Protein AF-A0A1G8WHC3-F1 (afdb_monomer_lite)

Secondary structure (DSSP, 8-state):
--------PPPPPP---------------PPPPP-------PPPPPPPP-------EESSEEEEEEEETTEEEEEEE-SEEE-TTPPTTSTT-EE-BSEEEEETTT-PBPS---BEE---EE-SS--TTPEEEETTEEE---EEEEEE-TTSSEEEEEES-SEETTEE--SEEEEETTT--B-SS------TT--SSPPPP--------PPPP-PPPP-----

Structure (mmCIF, N/CA/C/O backbone):
data_AF-A0A1G8WHC3-F1
#
_entry.id   AF-A0A1G8WHC3-F1
#
loop_
_atom_site.group_PDB
_atom_site.id
_atom_site.type_symbol
_atom_site.label_atom_id
_atom_site.label_alt_id
_atom_site.label_comp_id
_atom_site.label_asym_id
_atom_site.label_entity_id
_atom_site.label_seq_id
_atom_site.pdbx_PDB_ins_code
_atom_site.Cartn_x
_atom_site.Cartn_y
_atom_site.Cartn_z
_atom_site.occupancy
_atom_site.B_iso_or_equiv
_atom_site.auth_seq_id
_atom_site.auth_comp_id
_atom_site.auth_asym_id
_atom_site.auth_atom_id
_atom_site.pdbx_PDB_model_num
ATOM 1 N N . MET A 1 1 ? -6.501 64.236 135.666 1.00 37.53 1 MET A N 1
ATOM 2 C CA . MET A 1 1 ? -7.331 63.029 135.441 1.00 37.53 1 MET A CA 1
ATOM 3 C C . MET A 1 1 ? -8.247 63.357 134.268 1.00 37.53 1 MET A C 1
ATOM 5 O O . MET A 1 1 ? -8.956 64.334 134.392 1.00 37.53 1 MET A O 1
ATOM 9 N N . GLY A 1 2 ? -8.254 62.747 133.088 1.00 37.06 2 GLY A N 1
ATOM 10 C CA . GLY A 1 2 ? -7.542 61.630 132.481 1.00 37.06 2 GLY A CA 1
ATOM 11 C C . GLY A 1 2 ? -7.746 61.718 130.953 1.00 37.06 2 GLY A C 1
ATOM 12 O O . GLY A 1 2 ? -8.695 62.337 130.485 1.00 37.06 2 GLY A O 1
ATOM 13 N N . GLN A 1 3 ? -6.773 61.158 130.238 1.00 39.94 3 GLN A N 1
ATOM 14 C CA . GLN A 1 3 ? -6.620 60.896 128.797 1.00 39.94 3 GLN A CA 1
ATOM 15 C C . GLN A 1 3 ? -7.877 60.898 127.898 1.00 39.94 3 GLN A C 1
ATOM 17 O O . GLN A 1 3 ? -8.846 60.214 128.204 1.00 39.94 3 GLN A O 1
ATOM 22 N N . ALA A 1 4 ? -7.774 61.512 126.710 1.00 39.00 4 ALA A N 1
ATOM 23 C CA . ALA A 1 4 ? -7.659 60.785 125.431 1.00 39.00 4 ALA A CA 1
ATOM 24 C C . ALA A 1 4 ? -7.583 61.764 124.238 1.00 39.00 4 ALA A C 1
ATOM 26 O O . ALA A 1 4 ? -8.424 62.642 124.063 1.00 39.00 4 ALA A O 1
ATOM 27 N N . HIS A 1 5 ? -6.545 61.597 123.417 1.00 44.50 5 HIS A N 1
ATOM 28 C CA . HIS A 1 5 ? -6.314 62.302 122.156 1.00 44.50 5 HIS A CA 1
ATOM 29 C C . HIS A 1 5 ? -7.086 61.648 121.000 1.00 44.50 5 HIS A C 1
ATOM 31 O O . HIS A 1 5 ? -7.207 60.432 120.991 1.00 44.50 5 HIS A O 1
ATOM 37 N N . ILE A 1 6 ? -7.470 62.435 119.986 1.00 44.47 6 ILE A N 1
ATOM 38 C CA . ILE A 1 6 ? -7.210 62.201 118.546 1.00 44.47 6 ILE A CA 1
ATOM 39 C C . ILE A 1 6 ? -7.489 63.526 117.806 1.00 44.47 6 ILE A C 1
ATOM 41 O O . ILE A 1 6 ? -8.503 64.182 118.023 1.00 44.47 6 ILE A O 1
ATOM 45 N N . ARG A 1 7 ? -6.527 63.959 116.980 1.00 48.16 7 ARG A N 1
ATOM 46 C CA . ARG A 1 7 ? -6.509 65.235 116.239 1.00 48.16 7 ARG A CA 1
ATOM 47 C C . ARG A 1 7 ? -7.187 65.091 114.873 1.00 48.16 7 ARG A C 1
ATOM 49 O O . ARG A 1 7 ? -6.939 64.096 114.199 1.00 48.16 7 ARG A O 1
ATOM 56 N N . HIS A 1 8 ? -7.913 66.114 114.414 1.00 42.88 8 HIS A N 1
ATOM 57 C CA . HIS A 1 8 ? -8.273 66.323 113.002 1.00 42.88 8 HIS A CA 1
ATOM 58 C C . HIS A 1 8 ? -7.914 67.755 112.570 1.00 42.88 8 HIS A C 1
ATOM 60 O O . HIS A 1 8 ? -8.143 68.711 113.309 1.00 42.88 8 HIS A O 1
ATOM 66 N N . GLY A 1 9 ? -7.254 67.858 111.412 1.00 36.00 9 GLY A N 1
ATOM 67 C CA . GLY A 1 9 ? -6.564 69.046 110.904 1.00 36.00 9 GLY A CA 1
ATOM 68 C C . GLY A 1 9 ? -7.451 70.046 110.157 1.00 36.00 9 GLY A C 1
ATOM 69 O O . GLY A 1 9 ? -8.523 69.715 109.656 1.00 36.00 9 GLY A O 1
ATOM 70 N N . HIS A 1 10 ? -6.958 71.286 110.117 1.00 40.47 10 HIS A N 1
ATOM 71 C CA . HIS A 1 10 ? -7.635 72.494 109.654 1.00 40.47 10 HIS A CA 1
ATOM 72 C C . HIS A 1 10 ? -7.635 72.680 108.128 1.00 40.47 10 HIS A C 1
ATOM 74 O O . HIS A 1 10 ? -6.737 72.240 107.415 1.00 40.47 10 HIS A O 1
ATOM 80 N N . ARG A 1 11 ? -8.692 73.364 107.678 1.00 43.09 11 ARG A N 1
ATOM 81 C CA . ARG A 1 11 ? -9.152 73.571 106.300 1.00 43.09 11 ARG A CA 1
ATOM 82 C C . ARG A 1 11 ? -8.303 74.575 105.510 1.00 43.09 11 ARG A C 1
ATOM 84 O O . ARG A 1 11 ? -7.828 75.563 106.061 1.00 43.09 11 ARG A O 1
ATOM 91 N N . ALA A 1 12 ? -8.181 74.302 104.210 1.00 38.28 12 ALA A N 1
ATOM 92 C CA . ALA A 1 12 ? -7.380 75.024 103.227 1.00 38.28 12 ALA A CA 1
ATOM 93 C C . ALA A 1 12 ? -8.144 76.142 102.489 1.00 38.28 12 ALA A C 1
ATOM 95 O O . ALA A 1 12 ? -9.371 76.135 102.395 1.00 38.28 12 ALA A O 1
ATOM 96 N N . VAL A 1 13 ? -7.343 77.079 101.974 1.00 39.19 13 VAL A N 1
ATOM 97 C CA . VAL A 1 13 ? -7.664 78.337 101.283 1.00 39.19 13 VAL A CA 1
ATOM 98 C C . VAL A 1 13 ? -7.574 78.164 99.746 1.00 39.19 13 VAL A C 1
ATOM 100 O O . VAL A 1 13 ? -7.094 77.157 99.240 1.00 39.19 13 VAL A O 1
ATOM 103 N N . VAL A 1 14 ? -8.104 79.168 99.047 1.00 42.62 14 VAL A N 1
ATOM 104 C CA . VAL A 1 14 ? -8.635 79.320 97.677 1.00 42.62 14 VAL A CA 1
ATOM 105 C C . VAL A 1 14 ? -7.622 79.421 96.494 1.00 42.62 14 VAL A C 1
ATOM 107 O O . VAL A 1 14 ? -6.552 79.998 96.644 1.00 42.62 14 VAL A O 1
ATOM 110 N N . SER A 1 15 ? -8.093 78.983 95.301 1.00 41.84 15 SER A N 1
ATOM 111 C CA . SER A 1 15 ? -7.780 79.357 93.884 1.00 41.84 15 SER A CA 1
ATOM 112 C C . SER A 1 15 ? -6.543 78.837 93.113 1.00 41.84 15 SER A C 1
ATOM 114 O O . SER A 1 15 ? -5.437 79.314 93.333 1.00 41.84 15 SER A O 1
ATOM 116 N N . THR A 1 16 ? -6.756 78.006 92.065 1.00 41.09 16 THR A N 1
ATOM 117 C CA . THR A 1 16 ? -6.536 78.264 90.597 1.00 41.09 16 THR A CA 1
ATOM 118 C C . THR A 1 16 ? -6.532 76.976 89.718 1.00 41.09 16 THR A C 1
ATOM 120 O O . THR A 1 16 ? -6.061 75.938 90.159 1.00 41.09 16 THR A O 1
ATOM 123 N N . LEU A 1 17 ? -6.985 77.120 88.450 1.00 40.53 17 LEU A N 1
ATOM 124 C CA . LEU A 1 17 ? -6.740 76.326 87.206 1.00 40.53 17 LEU A CA 1
ATOM 125 C C . LEU A 1 17 ? -7.351 74.903 86.975 1.00 40.53 17 LEU A C 1
ATOM 127 O O . LEU A 1 17 ? -7.220 74.029 87.820 1.00 40.53 17 LEU A O 1
ATOM 131 N N . VAL A 1 18 ? -7.916 74.667 85.762 1.00 40.44 18 VAL A N 1
ATOM 132 C CA . VAL A 1 18 ? -7.657 73.568 84.765 1.00 40.44 18 VAL A CA 1
ATOM 133 C C . VAL A 1 18 ? -8.847 73.302 83.782 1.00 40.44 18 VAL A C 1
ATOM 135 O O . VAL A 1 18 ? -10.015 73.334 84.147 1.00 40.44 18 VAL A O 1
ATOM 138 N N . VAL A 1 19 ? -8.450 73.052 82.522 1.00 41.34 19 VAL A N 1
ATOM 139 C CA . VAL A 1 19 ? -9.056 72.695 81.204 1.00 41.34 19 VAL A CA 1
ATOM 140 C C . VAL A 1 19 ? -10.088 71.536 81.139 1.00 41.34 19 VAL A C 1
ATOM 142 O O . VAL A 1 19 ? -9.906 70.554 81.847 1.00 41.34 19 VAL A O 1
ATOM 145 N N . ALA A 1 20 ? -11.045 71.563 80.176 1.00 37.44 20 ALA A N 1
ATOM 146 C CA . ALA A 1 20 ? -11.530 70.379 79.410 1.00 37.44 20 ALA A CA 1
ATOM 147 C C . ALA A 1 20 ? -12.375 70.719 78.142 1.00 37.44 20 ALA A C 1
ATOM 149 O O . ALA A 1 20 ? -13.028 71.753 78.071 1.00 37.44 20 ALA A O 1
ATOM 150 N N . LEU A 1 21 ? -12.326 69.807 77.158 1.00 39.56 21 LEU A N 1
ATOM 151 C CA . LEU A 1 21 ? -12.583 69.863 75.700 1.00 39.56 21 LEU A CA 1
ATOM 152 C C . LEU A 1 21 ? -13.937 69.215 75.284 1.00 39.56 21 LEU A C 1
ATOM 154 O O . LEU A 1 21 ? -14.321 68.234 75.916 1.00 39.56 21 LEU A O 1
ATOM 158 N N . ALA A 1 22 ? -14.608 69.643 74.189 1.00 44.59 22 ALA A N 1
ATOM 159 C CA . ALA A 1 22 ? -15.736 68.887 73.586 1.00 44.59 22 ALA A CA 1
ATOM 160 C C . ALA A 1 22 ? -15.913 69.006 72.037 1.00 44.59 22 ALA A C 1
ATOM 162 O O . ALA A 1 22 ? -16.308 70.045 71.520 1.00 44.59 22 ALA A O 1
ATOM 163 N N . VAL A 1 23 ? -15.593 67.890 71.353 1.00 42.25 23 VAL A N 1
ATOM 164 C CA . VAL A 1 23 ? -16.231 67.127 70.233 1.00 42.25 23 VAL A CA 1
ATOM 165 C C . VAL A 1 23 ? -16.865 67.827 69.000 1.00 42.25 23 VAL A C 1
ATOM 167 O O . VAL A 1 23 ? -17.913 68.455 69.093 1.00 42.25 23 VAL A O 1
ATOM 170 N N . LEU A 1 24 ? -16.315 67.538 67.802 1.00 44.69 24 LEU A N 1
ATOM 171 C CA . LEU A 1 24 ? -16.911 67.745 66.463 1.00 44.69 24 LEU A CA 1
ATOM 172 C C . LEU A 1 24 ? -17.284 66.389 65.818 1.00 44.69 24 LEU A C 1
ATOM 174 O O . LEU A 1 24 ? -16.463 65.476 65.770 1.00 44.69 24 LEU A O 1
ATOM 178 N N . VAL A 1 25 ? -18.520 66.272 65.319 1.00 49.69 25 VAL A N 1
ATOM 179 C CA . VAL A 1 25 ? -19.113 65.083 64.671 1.00 49.69 25 VAL A CA 1
ATOM 180 C C . VAL A 1 25 ? -18.758 65.047 63.177 1.00 49.69 25 VAL A C 1
ATOM 182 O O . VAL A 1 25 ? -19.035 66.002 62.458 1.00 49.69 25 VAL A O 1
ATOM 185 N N . GLY A 1 26 ? -18.171 63.943 62.701 1.00 43.47 26 GLY A N 1
ATOM 186 C CA . GLY A 1 26 ? -17.891 63.693 61.282 1.00 43.47 26 GLY A CA 1
ATOM 187 C C . GLY A 1 26 ? -18.999 62.877 60.604 1.00 43.47 26 GLY A C 1
ATOM 188 O O . GLY A 1 26 ? -19.304 61.769 61.036 1.00 43.47 26 GLY A O 1
ATOM 189 N N . LEU A 1 27 ? -19.584 63.413 59.529 1.00 49.47 27 LEU A N 1
ATOM 190 C CA . LEU A 1 27 ? -20.489 62.702 58.619 1.00 49.47 27 LEU A CA 1
ATOM 191 C C . LEU A 1 27 ? -19.663 61.945 57.568 1.00 49.47 27 LEU A C 1
ATOM 193 O O . LEU A 1 27 ? -19.032 62.563 56.713 1.00 49.47 27 LEU A O 1
ATOM 197 N N . ALA A 1 28 ? -19.670 60.614 57.624 1.00 50.97 28 ALA A N 1
ATOM 198 C CA . ALA A 1 28 ? -19.109 59.764 56.578 1.00 50.97 28 ALA A CA 1
ATOM 199 C C . ALA A 1 28 ? -20.170 59.512 55.494 1.00 50.97 28 ALA A C 1
ATOM 201 O O . ALA A 1 28 ? -21.216 58.927 55.766 1.00 50.97 28 ALA A O 1
ATOM 202 N N . VAL A 1 29 ? -19.905 59.957 54.265 1.00 51.56 29 VAL A N 1
ATOM 203 C CA . VAL A 1 29 ? -20.725 59.642 53.087 1.00 51.56 29 VAL A CA 1
ATOM 204 C C . VAL A 1 29 ? -20.311 58.252 52.600 1.00 51.56 29 VAL A C 1
ATOM 206 O O . VAL A 1 29 ? -19.156 58.067 52.218 1.00 51.56 29 VAL A O 1
ATOM 209 N N . SER A 1 30 ? -21.206 57.260 52.637 1.00 51.38 30 SER A N 1
ATOM 210 C CA . SER A 1 30 ? -20.945 55.971 51.987 1.00 51.38 30 SER A CA 1
ATOM 211 C C . SER A 1 30 ? -21.317 56.065 50.507 1.00 51.38 30 SER A C 1
ATOM 213 O O . SER A 1 30 ? -22.444 56.403 50.149 1.00 51.38 30 SER A O 1
ATOM 215 N N . SER A 1 31 ? -20.360 55.791 49.626 1.00 54.84 31 SER A N 1
ATOM 216 C CA . SER A 1 31 ? -20.631 55.636 48.194 1.00 54.84 31 SER A CA 1
ATOM 217 C C . SER A 1 31 ? -21.022 54.181 47.909 1.00 54.84 31 SER A C 1
ATOM 219 O O . SER A 1 31 ? -20.336 53.281 48.403 1.00 54.84 31 SER A O 1
ATOM 221 N N . PRO A 1 32 ? -22.071 53.897 47.114 1.00 57.81 32 PRO A N 1
ATOM 222 C CA . PRO A 1 32 ? -22.348 52.534 46.678 1.00 57.81 32 PRO A CA 1
ATOM 223 C C . PRO A 1 32 ? -21.302 52.090 45.643 1.00 57.81 32 PRO A C 1
ATOM 225 O O . PRO A 1 32 ? -20.968 52.837 44.724 1.00 57.81 32 PRO A O 1
ATOM 228 N N . ALA A 1 33 ? -20.775 50.874 45.789 1.00 62.78 33 ALA A N 1
ATOM 229 C CA . ALA A 1 33 ? -19.912 50.263 44.780 1.00 62.78 33 ALA A CA 1
ATOM 230 C C . ALA A 1 33 ? -20.729 49.906 43.517 1.00 62.78 33 ALA A C 1
ATOM 232 O O . ALA A 1 33 ? -21.897 49.527 43.647 1.00 62.78 33 ALA A O 1
ATOM 233 N N . PRO A 1 34 ? -20.155 49.991 42.301 1.00 60.47 34 PRO A N 1
ATOM 234 C CA . PRO A 1 34 ? -20.844 49.546 41.097 1.00 60.47 34 PRO A CA 1
ATOM 235 C C . PRO A 1 34 ? -21.015 48.021 41.130 1.00 60.47 34 PRO A C 1
ATOM 237 O O . PRO A 1 34 ? -20.066 47.282 41.390 1.00 60.47 34 PRO A O 1
ATOM 240 N N . ALA A 1 35 ? -22.227 47.541 40.855 1.00 60.53 35 ALA A N 1
ATOM 241 C CA . ALA A 1 35 ? -22.469 46.128 40.600 1.00 60.53 35 ALA A CA 1
ATOM 242 C C . ALA A 1 35 ? -22.063 45.819 39.152 1.00 60.53 35 ALA A C 1
ATOM 244 O O . ALA A 1 35 ? -22.717 46.266 38.210 1.00 60.53 35 ALA A O 1
ATOM 245 N N . PHE A 1 36 ? -20.974 45.075 38.965 1.00 62.28 36 PHE A N 1
ATOM 246 C CA . PHE A 1 36 ? -20.631 44.521 37.659 1.00 62.28 36 PHE A CA 1
ATOM 247 C C . PHE A 1 36 ? -21.501 43.286 37.412 1.00 62.28 36 PHE A 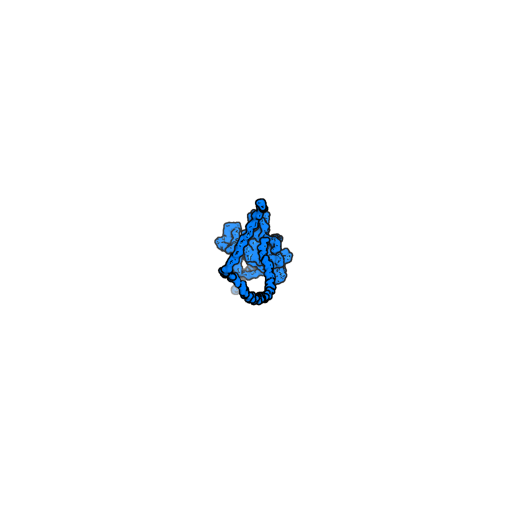C 1
ATOM 249 O O . PHE A 1 36 ? -21.521 42.365 38.228 1.00 62.28 36 PHE A O 1
ATOM 256 N N . ALA A 1 37 ? -22.230 43.264 36.296 1.00 59.22 37 ALA A N 1
ATOM 257 C CA . ALA A 1 37 ? -22.880 42.047 35.830 1.00 59.22 37 ALA A CA 1
ATOM 258 C C . ALA A 1 37 ? -21.788 41.017 35.508 1.00 59.22 37 ALA A C 1
ATOM 260 O O . ALA A 1 37 ? -20.925 41.271 34.668 1.00 59.22 37 ALA A O 1
ATOM 261 N N . ALA A 1 38 ? -21.800 39.873 36.193 1.00 58.78 38 ALA A N 1
ATOM 262 C CA . ALA A 1 38 ? -20.912 38.771 35.862 1.00 58.78 38 ALA A CA 1
ATOM 263 C C . ALA A 1 38 ? -21.330 38.215 34.495 1.00 58.78 38 ALA A C 1
ATOM 265 O O . ALA A 1 38 ? -22.359 37.554 34.372 1.00 58.78 38 ALA A O 1
ATOM 266 N N . THR A 1 39 ? -20.547 38.503 33.457 1.00 58.22 39 THR A N 1
ATOM 267 C CA . THR A 1 39 ? -20.598 37.747 32.206 1.00 58.22 39 THR A CA 1
ATOM 268 C C . THR A 1 39 ? -20.285 36.295 32.538 1.00 58.22 39 THR A C 1
ATOM 270 O O . THR A 1 39 ? -19.191 35.994 33.019 1.00 58.22 39 THR A O 1
ATOM 273 N N . SER A 1 40 ? -21.251 35.405 32.323 1.00 62.09 40 SER A N 1
ATOM 274 C CA . SER A 1 40 ? -21.042 33.963 32.391 1.00 62.09 40 SER A CA 1
ATOM 275 C C . SER A 1 40 ? -19.916 33.594 31.432 1.00 62.09 40 SER A C 1
ATOM 277 O O . SER A 1 40 ? -20.035 33.789 30.223 1.00 62.09 40 SER A O 1
ATOM 279 N N . VAL A 1 41 ? -18.807 33.111 31.982 1.00 60.94 41 VAL A N 1
ATOM 280 C CA . VAL A 1 41 ? -17.706 32.560 31.196 1.00 60.94 41 VAL A CA 1
ATOM 281 C C . VAL A 1 41 ? -18.202 31.227 30.640 1.00 60.94 41 VAL A C 1
ATOM 283 O O . VAL A 1 41 ? -18.457 30.302 31.411 1.00 60.94 41 VAL A O 1
ATOM 286 N N . GLU A 1 42 ? -18.400 31.150 29.322 1.00 68.69 42 GLU A N 1
ATOM 287 C CA . GLU A 1 42 ? -18.577 29.878 28.615 1.00 68.69 42 GLU A CA 1
ATOM 288 C C . GLU A 1 42 ? -17.405 28.975 29.028 1.00 68.69 42 GLU A C 1
ATOM 290 O O . GLU A 1 42 ? -16.240 29.373 28.923 1.00 68.69 42 GLU A O 1
ATOM 295 N N . SER A 1 43 ? -17.700 27.801 29.585 1.00 73.25 43 SER A N 1
ATOM 296 C CA . SER A 1 43 ? -16.648 26.875 30.002 1.00 73.25 43 SER A CA 1
ATOM 297 C C . SER A 1 43 ? -15.853 26.461 28.767 1.00 73.25 43 SER A C 1
ATOM 299 O O . SER A 1 43 ? -16.421 25.923 27.819 1.00 73.25 43 SER A O 1
ATOM 301 N N . ALA A 1 44 ? -14.546 26.735 28.767 1.00 72.25 44 ALA A N 1
ATOM 302 C CA . ALA A 1 44 ? -13.666 26.297 27.692 1.00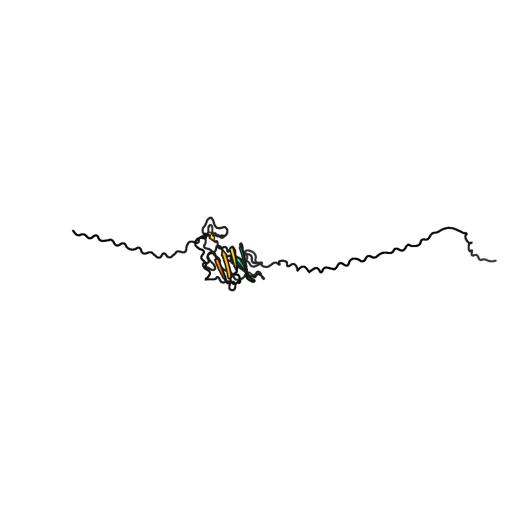 72.25 44 ALA A CA 1
ATOM 303 C C . ALA A 1 44 ? -13.784 24.768 27.535 1.00 72.25 44 ALA A C 1
ATOM 305 O O . ALA A 1 44 ? -13.830 24.066 28.554 1.00 72.25 44 ALA A O 1
ATOM 306 N N . PRO A 1 45 ? -13.841 24.238 26.296 1.00 74.19 45 PRO A N 1
ATOM 307 C CA . PRO A 1 45 ? -13.873 22.799 26.090 1.00 74.19 45 PRO A CA 1
ATOM 308 C C . PRO A 1 45 ? -12.654 22.171 26.765 1.00 74.19 45 PRO A C 1
ATOM 310 O O . PRO A 1 45 ? -11.557 22.736 26.747 1.00 74.19 45 PRO A O 1
ATOM 313 N N . SER A 1 46 ? -12.851 21.014 27.395 1.00 76.25 46 SER A N 1
ATOM 314 C CA . SER A 1 46 ? -11.757 20.292 28.034 1.00 76.25 46 SER A CA 1
ATOM 315 C C . SER A 1 46 ? -10.658 20.019 27.000 1.00 76.25 46 SER A C 1
ATOM 317 O O . SER A 1 46 ? -10.968 19.511 25.920 1.00 76.25 46 SER A O 1
ATOM 319 N N . PRO A 1 47 ? -9.387 20.352 27.286 1.00 68.25 47 PRO A N 1
ATOM 320 C CA . PRO A 1 47 ? -8.309 20.070 26.354 1.00 68.25 47 PRO A CA 1
ATOM 321 C C . PRO A 1 47 ? -8.180 18.554 26.180 1.00 68.25 47 PRO A C 1
ATOM 323 O O . PRO A 1 47 ? -7.896 17.833 27.136 1.00 68.25 47 PRO A O 1
ATOM 326 N N . VAL A 1 48 ? -8.379 18.069 24.955 1.00 73.94 48 VAL A N 1
ATOM 327 C CA . VAL A 1 48 ? -7.988 16.712 24.569 1.00 73.94 48 VAL A CA 1
ATOM 328 C C . VAL A 1 48 ? -6.485 16.720 24.306 1.00 73.94 48 VAL A C 1
ATOM 330 O O . VAL A 1 48 ? -5.990 17.457 23.457 1.00 73.94 48 VAL A O 1
ATOM 333 N N . THR A 1 49 ? -5.733 15.946 25.085 1.00 68.88 49 THR A N 1
ATOM 334 C CA . THR A 1 49 ? -4.320 15.683 24.782 1.00 68.88 49 THR A CA 1
ATOM 335 C C . THR A 1 49 ? -4.272 14.437 23.910 1.00 68.88 49 THR A C 1
ATOM 337 O O . THR A 1 49 ? -4.989 13.481 24.202 1.00 68.88 49 THR A O 1
ATOM 340 N N . ALA A 1 50 ? -3.445 14.423 22.860 1.00 65.56 50 ALA A N 1
ATOM 341 C CA . ALA A 1 50 ? -3.168 13.194 22.124 1.00 65.56 50 ALA A CA 1
ATOM 342 C C . ALA A 1 50 ? -2.515 12.195 23.093 1.00 65.56 50 ALA A C 1
ATOM 344 O O . ALA A 1 50 ? -1.348 12.341 23.460 1.00 65.56 50 ALA A O 1
ATOM 345 N N . GLY A 1 51 ? -3.301 11.236 23.584 1.00 68.81 51 GLY A N 1
ATOM 346 C CA . GLY A 1 51 ? -2.779 10.106 24.340 1.00 68.81 51 GLY A CA 1
ATOM 347 C C . GLY A 1 51 ? -1.811 9.303 23.474 1.00 68.81 51 GLY A C 1
ATOM 348 O O . GLY A 1 51 ? -1.818 9.414 22.248 1.00 68.81 51 GLY A O 1
ATOM 349 N N . VAL A 1 52 ? -0.961 8.494 24.107 1.00 72.75 52 VAL A N 1
ATOM 350 C CA . VAL A 1 52 ? -0.122 7.546 23.367 1.00 72.75 52 VAL A CA 1
ATOM 351 C C . VAL A 1 52 ? -1.055 6.568 22.653 1.00 72.75 52 VAL A C 1
ATOM 353 O O . VAL A 1 52 ? -1.672 5.734 23.310 1.00 72.75 52 VAL A O 1
ATOM 356 N N . MET A 1 53 ? -1.171 6.687 21.331 1.00 77.88 53 MET A N 1
ATOM 357 C CA . MET A 1 53 ? -1.852 5.691 20.508 1.00 77.88 53 MET A CA 1
ATOM 358 C C . MET A 1 53 ? -0.824 4.633 20.103 1.00 77.88 53 MET A C 1
ATOM 360 O O . MET A 1 53 ? 0.201 4.987 19.500 1.00 77.88 53 MET A O 1
ATOM 364 N N . PRO A 1 54 ? -1.037 3.354 20.461 1.00 88.88 54 PRO A N 1
ATOM 365 C CA . PRO A 1 54 ? -0.252 2.262 19.908 1.00 88.88 54 PRO A CA 1
ATOM 366 C C . PRO A 1 54 ? -0.253 2.386 18.381 1.00 88.88 54 PRO A C 1
ATOM 368 O O . PRO A 1 54 ? -1.291 2.601 17.773 1.00 88.88 54 PRO A O 1
ATOM 371 N N . THR A 1 55 ? 0.919 2.340 17.757 1.00 89.25 55 THR A N 1
ATOM 372 C CA . THR A 1 55 ? 1.041 2.395 16.297 1.00 89.25 55 THR A CA 1
ATOM 373 C C . THR A 1 55 ? 2.094 1.396 15.841 1.00 89.25 55 THR A C 1
ATOM 375 O O . THR A 1 55 ? 3.125 1.239 16.513 1.00 89.25 55 THR A O 1
ATOM 378 N N . PRO A 1 56 ? 1.862 0.693 14.722 1.00 94.38 56 PRO A N 1
ATOM 379 C CA . PRO A 1 56 ? 2.870 -0.187 14.171 1.00 94.38 56 PRO A CA 1
ATOM 380 C C . PRO A 1 56 ? 4.040 0.616 13.601 1.00 94.38 56 PRO A C 1
ATOM 382 O O . PRO A 1 56 ? 3.883 1.744 13.138 1.00 94.38 56 PRO A O 1
ATOM 385 N N . GLN A 1 57 ? 5.229 0.020 13.607 1.00 94.56 57 GLN A N 1
ATOM 386 C CA . GLN A 1 57 ? 6.434 0.634 13.046 1.00 94.56 57 GLN A CA 1
ATOM 387 C C . GLN A 1 57 ? 6.989 -0.213 11.907 1.00 94.56 57 GLN A C 1
ATOM 389 O O . GLN A 1 57 ? 7.030 -1.435 12.009 1.00 94.56 57 GLN A O 1
ATOM 394 N N . THR A 1 58 ? 7.479 0.421 10.849 1.00 96.19 58 THR A N 1
ATOM 395 C CA . THR A 1 58 ? 8.116 -0.251 9.710 1.00 96.19 58 THR A CA 1
ATOM 396 C C . THR A 1 58 ? 9.640 -0.202 9.806 1.00 96.19 58 THR A C 1
ATOM 398 O O . THR A 1 58 ? 10.214 0.655 10.482 1.00 96.19 58 THR A O 1
ATOM 401 N N . ASN A 1 59 ? 10.330 -1.116 9.118 1.00 95.00 59 ASN A N 1
ATOM 402 C CA . ASN A 1 59 ? 11.792 -1.064 8.958 1.00 95.00 59 ASN A CA 1
ATOM 403 C C . ASN A 1 59 ? 12.257 -0.121 7.831 1.00 95.00 59 ASN A C 1
ATOM 405 O O . ASN A 1 59 ? 13.451 -0.038 7.549 1.00 95.00 59 ASN A O 1
ATOM 409 N N . GLY A 1 60 ? 11.317 0.567 7.188 1.00 94.44 60 GLY A N 1
ATOM 410 C CA . GLY A 1 60 ? 11.560 1.513 6.110 1.00 94.44 60 GLY A CA 1
ATOM 411 C C . GLY A 1 60 ? 10.542 2.650 6.116 1.00 94.44 60 GLY A C 1
ATOM 412 O O . GLY A 1 60 ? 9.826 2.854 7.100 1.00 94.44 60 GLY A O 1
ATOM 413 N N . THR A 1 61 ? 10.494 3.401 5.023 1.00 95.12 61 THR A N 1
ATOM 414 C CA . THR A 1 61 ? 9.725 4.647 4.923 1.00 95.12 61 THR A CA 1
ATOM 415 C C . THR A 1 61 ? 8.289 4.377 4.493 1.00 95.12 61 THR A C 1
ATOM 417 O O . THR A 1 61 ? 8.061 3.682 3.507 1.00 95.12 61 THR A O 1
ATOM 420 N N . ILE A 1 62 ? 7.324 4.983 5.184 1.00 97.25 62 ILE A N 1
ATOM 421 C CA . ILE A 1 62 ? 5.936 5.096 4.721 1.00 97.25 62 ILE A CA 1
ATOM 422 C C . ILE A 1 62 ? 5.820 6.400 3.926 1.00 97.25 62 ILE A C 1
ATOM 424 O O . ILE A 1 62 ? 6.200 7.458 4.426 1.00 97.25 62 ILE A O 1
ATOM 428 N N . PHE A 1 63 ? 5.329 6.324 2.690 1.00 97.50 63 PHE A N 1
ATOM 429 C CA . PHE A 1 63 ? 5.138 7.490 1.819 1.00 97.50 63 PHE A CA 1
ATOM 430 C C . PHE A 1 63 ? 3.698 7.998 1.832 1.00 97.50 63 PHE A C 1
ATOM 432 O O . PHE A 1 63 ? 3.464 9.186 1.628 1.00 97.50 63 PHE A O 1
ATOM 439 N N . THR A 1 64 ? 2.740 7.109 2.083 1.00 98.50 64 THR A N 1
ATOM 440 C CA . THR A 1 64 ? 1.314 7.406 1.991 1.00 98.50 64 THR A CA 1
ATOM 441 C C . THR A 1 64 ? 0.548 6.640 3.060 1.00 98.50 64 THR A C 1
ATOM 443 O O . THR A 1 64 ? 0.891 5.502 3.396 1.00 98.50 64 THR A O 1
ATOM 446 N N . VAL A 1 65 ? -0.480 7.285 3.601 1.00 97.94 65 VAL A N 1
ATOM 447 C CA . VAL A 1 65 ? -1.466 6.671 4.484 1.00 97.94 65 VAL A CA 1
ATOM 448 C C . VAL A 1 65 ? -2.834 7.119 3.999 1.00 97.94 65 VAL A C 1
ATOM 450 O O . VAL A 1 65 ? -3.042 8.315 3.815 1.00 97.94 65 VAL A O 1
ATOM 453 N N . GLU A 1 66 ? -3.737 6.166 3.812 1.00 98.56 66 GLU A N 1
ATOM 454 C CA . GLU A 1 66 ? -5.123 6.395 3.421 1.00 98.56 66 GLU A CA 1
ATOM 455 C C . GLU A 1 66 ? -6.052 5.783 4.466 1.00 98.56 66 GLU A C 1
ATOM 457 O O . GLU A 1 66 ? -5.841 4.653 4.910 1.00 98.56 66 GLU A O 1
ATOM 462 N N . ILE A 1 67 ? -7.076 6.528 4.874 1.00 98.00 67 ILE A N 1
ATOM 463 C CA . ILE A 1 67 ? -8.018 6.107 5.915 1.00 98.00 67 ILE A CA 1
ATOM 464 C C . ILE A 1 67 ? -9.366 5.779 5.277 1.00 98.00 67 ILE A C 1
ATOM 466 O O . ILE A 1 67 ? -9.952 6.617 4.596 1.00 98.00 67 ILE A O 1
ATOM 470 N N . VAL A 1 68 ? -9.887 4.583 5.557 1.00 98.06 68 VAL A N 1
ATOM 471 C CA . VAL A 1 68 ? -11.233 4.155 5.154 1.00 98.06 68 VAL A CA 1
ATOM 472 C C . VAL A 1 68 ? -11.945 3.564 6.366 1.00 98.06 68 VAL A C 1
ATOM 474 O O . VAL A 1 68 ? -11.579 2.493 6.849 1.00 98.06 68 VAL A O 1
ATOM 477 N N . GLY A 1 69 ? -12.972 4.264 6.857 1.00 95.94 69 GLY A N 1
ATOM 478 C CA . GLY A 1 69 ? -13.623 3.909 8.121 1.00 95.94 69 GLY A CA 1
ATOM 479 C C . GLY A 1 69 ? -12.617 3.936 9.274 1.00 95.94 69 GLY A C 1
ATOM 480 O O . GLY A 1 69 ? -11.866 4.899 9.407 1.00 95.94 69 GLY A O 1
ATOM 481 N N . ASP A 1 70 ? -12.568 2.852 10.046 1.00 95.94 70 ASP A N 1
ATOM 482 C CA . ASP A 1 70 ? -11.669 2.701 11.199 1.00 95.94 70 ASP A CA 1
ATOM 483 C C . ASP A 1 70 ? -10.313 2.071 10.821 1.00 95.94 70 ASP A C 1
ATOM 485 O O . ASP A 1 70 ? -9.502 1.738 11.679 1.00 95.94 70 ASP A O 1
ATOM 489 N N . THR A 1 71 ? -10.041 1.879 9.525 1.00 97.38 71 THR A N 1
ATOM 490 C CA . THR A 1 71 ? -8.795 1.271 9.041 1.00 97.38 71 THR A CA 1
ATOM 491 C C . THR A 1 71 ? -7.887 2.301 8.380 1.00 97.38 71 THR A C 1
ATOM 493 O O . THR A 1 71 ? -8.292 3.000 7.449 1.00 97.38 71 THR A O 1
ATOM 496 N N . ALA A 1 72 ? -6.623 2.331 8.800 1.00 97.56 72 ALA A N 1
ATOM 497 C CA . ALA A 1 72 ? -5.554 3.036 8.106 1.00 97.56 72 ALA A CA 1
ATOM 498 C C . ALA A 1 72 ? -4.735 2.064 7.253 1.00 97.56 72 ALA A C 1
ATOM 500 O O . ALA A 1 72 ? -4.119 1.126 7.761 1.00 97.56 72 ALA A O 1
ATOM 501 N N . TYR A 1 73 ? -4.687 2.325 5.952 1.00 98.50 73 TYR A N 1
ATOM 502 C CA . TYR A 1 73 ? -3.839 1.637 4.989 1.00 98.50 73 TYR A CA 1
ATOM 503 C C . TYR A 1 73 ? -2.568 2.450 4.781 1.00 98.50 73 TYR A C 1
ATOM 505 O O . TYR A 1 73 ? -2.637 3.647 4.521 1.00 98.50 73 TYR A O 1
ATOM 513 N N . ALA A 1 74 ? -1.403 1.818 4.866 1.00 98.44 74 ALA A N 1
ATOM 514 C CA . ALA A 1 74 ? -0.121 2.478 4.663 1.00 98.44 74 ALA A CA 1
ATOM 515 C C . ALA A 1 74 ? 0.650 1.838 3.508 1.00 98.44 74 ALA A C 1
ATOM 517 O O . ALA A 1 74 ? 0.742 0.612 3.399 1.00 98.44 74 ALA A O 1
ATOM 518 N N . GLY A 1 75 ? 1.223 2.696 2.665 1.00 98.31 75 GLY A N 1
ATOM 519 C CA . GLY A 1 75 ? 2.044 2.329 1.520 1.00 98.31 75 GLY A CA 1
ATOM 520 C C . GLY A 1 75 ? 3.421 2.974 1.603 1.00 98.31 75 GLY A C 1
ATOM 521 O O . GLY A 1 75 ? 3.569 4.115 2.055 1.00 98.31 75 GLY A O 1
ATOM 522 N N . GLY A 1 76 ? 4.455 2.249 1.190 1.00 97.44 76 GLY A N 1
ATOM 523 C CA . GLY A 1 76 ? 5.797 2.805 1.217 1.00 97.44 76 GLY A CA 1
ATOM 524 C C . GLY A 1 76 ? 6.890 1.923 0.632 1.00 97.44 76 GLY A C 1
ATOM 525 O O . GLY A 1 76 ? 6.678 1.212 -0.345 1.00 97.44 76 GLY A O 1
ATOM 526 N N . MET A 1 77 ? 8.072 2.013 1.239 1.00 95.69 77 MET A N 1
ATOM 527 C CA . MET A 1 77 ? 9.258 1.211 0.949 1.00 95.69 77 MET A CA 1
ATOM 528 C C . MET A 1 77 ? 9.726 0.543 2.247 1.00 95.69 77 MET A C 1
ATOM 530 O O . MET A 1 77 ? 10.485 1.133 3.019 1.00 95.69 77 MET A O 1
ATOM 534 N N . PHE A 1 78 ? 9.246 -0.670 2.515 1.00 95.81 78 PHE A N 1
ATOM 535 C CA . PHE A 1 78 ? 9.553 -1.451 3.717 1.00 95.81 78 PHE A CA 1
ATOM 536 C C . PHE A 1 78 ? 9.294 -2.945 3.486 1.00 95.81 78 PHE A C 1
ATOM 538 O O . PHE A 1 78 ? 8.543 -3.335 2.596 1.00 95.81 78 PHE A O 1
ATOM 545 N N . THR A 1 79 ? 9.924 -3.791 4.300 1.00 95.00 79 THR A N 1
ATOM 546 C CA . THR A 1 79 ? 9.804 -5.259 4.203 1.00 95.00 79 THR A CA 1
ATOM 547 C C . THR A 1 79 ? 9.225 -5.900 5.461 1.00 95.00 79 THR A C 1
ATOM 549 O O . THR A 1 79 ? 8.770 -7.044 5.420 1.00 95.00 79 THR A O 1
ATOM 552 N N . THR A 1 80 ? 9.253 -5.197 6.595 1.00 95.56 80 THR A N 1
ATOM 553 C CA . THR A 1 80 ? 8.659 -5.659 7.851 1.00 95.56 80 THR A CA 1
ATOM 554 C C . THR A 1 80 ? 7.914 -4.534 8.554 1.00 95.56 80 THR A C 1
ATOM 556 O O . THR A 1 80 ? 8.245 -3.350 8.421 1.00 95.56 80 THR A O 1
ATOM 559 N N . ALA A 1 81 ? 6.899 -4.926 9.319 1.00 96.25 81 ALA A N 1
ATOM 560 C CA . ALA A 1 81 ? 6.212 -4.089 10.284 1.00 96.25 81 ALA A CA 1
ATOM 561 C C . ALA A 1 81 ? 6.215 -4.779 11.650 1.00 96.25 81 ALA A C 1
ATOM 563 O O . ALA A 1 81 ? 6.153 -6.004 11.746 1.00 96.25 81 ALA A O 1
ATOM 564 N N . ARG A 1 82 ? 6.264 -3.996 12.720 1.00 94.31 82 ARG A N 1
ATOM 565 C CA . ARG A 1 82 ? 6.163 -4.479 14.095 1.00 94.31 82 ARG A CA 1
ATOM 566 C C . ARG A 1 82 ? 4.947 -3.861 14.778 1.00 94.31 82 ARG A C 1
ATOM 568 O O . ARG A 1 82 ? 4.770 -2.647 14.660 1.00 94.31 82 ARG A O 1
ATOM 575 N N . PRO A 1 83 ? 4.133 -4.650 15.499 1.00 93.06 83 PRO A N 1
ATOM 576 C CA . PRO A 1 83 ? 3.136 -4.107 16.412 1.00 93.06 83 PRO A CA 1
ATOM 577 C C . PRO A 1 83 ? 3.768 -3.178 17.456 1.00 93.06 83 PRO A C 1
ATOM 579 O O . PRO A 1 83 ? 4.964 -3.273 17.761 1.00 93.06 83 PRO A O 1
ATOM 582 N N . ALA A 1 84 ? 2.959 -2.295 18.035 1.00 89.00 84 ALA A N 1
ATOM 583 C CA . ALA A 1 84 ? 3.409 -1.393 19.086 1.00 89.00 84 ALA A CA 1
ATOM 584 C C . ALA A 1 84 ? 4.016 -2.165 20.275 1.00 89.00 84 ALA A C 1
ATOM 586 O O . ALA A 1 84 ? 3.502 -3.195 20.704 1.00 89.00 84 ALA A O 1
ATOM 587 N N . GLY A 1 85 ? 5.128 -1.664 20.817 1.00 87.00 85 GLY A N 1
ATOM 588 C CA . GLY A 1 85 ? 5.811 -2.271 21.967 1.00 87.00 85 GLY A CA 1
ATOM 589 C C . GLY A 1 85 ? 6.738 -3.450 21.644 1.00 87.00 85 GLY A C 1
ATOM 590 O O . GLY A 1 85 ? 7.497 -3.873 22.516 1.00 87.00 85 GLY A O 1
ATOM 591 N N . VAL A 1 86 ? 6.753 -3.954 20.406 1.00 89.81 86 VAL A N 1
ATOM 592 C CA . VAL A 1 86 ? 7.729 -4.964 19.967 1.00 89.81 86 VAL A CA 1
ATOM 593 C C . VAL A 1 86 ? 9.087 -4.301 19.704 1.00 89.81 86 VAL A C 1
ATOM 595 O O . VAL A 1 86 ? 9.170 -3.271 19.039 1.00 89.81 86 VAL A O 1
ATOM 598 N N . ALA A 1 87 ? 10.173 -4.883 20.222 1.00 86.44 87 ALA A N 1
ATOM 599 C CA . ALA A 1 87 ? 11.523 -4.363 20.002 1.00 86.44 87 ALA A CA 1
ATOM 600 C C . ALA A 1 87 ? 11.987 -4.559 18.538 1.00 86.44 87 ALA A C 1
ATOM 602 O O . ALA A 1 87 ? 11.670 -5.594 17.942 1.00 86.44 87 ALA A O 1
ATOM 603 N N . PRO A 1 88 ? 12.777 -3.628 17.963 1.00 86.62 88 PRO A N 1
ATOM 604 C CA . PRO A 1 88 ? 13.334 -3.787 16.619 1.00 86.62 88 PRO A CA 1
ATOM 605 C C . PRO A 1 88 ? 14.163 -5.072 16.474 1.00 86.62 88 PRO A C 1
ATOM 607 O O . PRO A 1 88 ? 15.015 -5.356 17.316 1.00 86.62 88 PRO A O 1
ATOM 610 N N . GLY A 1 89 ? 13.925 -5.842 15.409 1.00 81.69 89 GLY A N 1
ATOM 611 C CA . GLY A 1 89 ? 14.605 -7.114 15.130 1.00 81.69 89 GLY A CA 1
ATOM 612 C C . GLY A 1 89 ? 14.170 -8.295 16.011 1.00 81.69 89 GLY A C 1
ATOM 613 O O . GLY A 1 89 ? 14.816 -9.342 15.986 1.00 81.69 89 GLY A O 1
ATOM 614 N N . GLY A 1 90 ? 13.111 -8.143 16.814 1.00 78.94 90 GLY A N 1
ATOM 615 C CA . GLY A 1 90 ? 12.574 -9.201 17.672 1.00 78.94 90 GLY A CA 1
ATOM 616 C C . GLY A 1 90 ? 11.654 -10.194 16.946 1.00 78.94 90 GLY A C 1
ATOM 617 O O . GLY A 1 90 ? 11.184 -9.950 15.841 1.00 78.94 90 GLY A O 1
ATOM 618 N N . ALA A 1 91 ? 11.315 -11.302 17.614 1.00 79.31 91 ALA A N 1
ATOM 619 C CA . ALA A 1 91 ? 10.449 -12.361 17.070 1.00 79.31 91 ALA A CA 1
ATOM 620 C C . ALA A 1 91 ? 8.983 -11.944 16.800 1.00 79.31 91 ALA A C 1
ATOM 622 O O . ALA A 1 91 ? 8.207 -12.750 16.297 1.00 79.31 91 ALA A O 1
ATOM 623 N N . GLY A 1 92 ? 8.593 -10.718 17.165 1.00 86.38 92 GLY A N 1
ATOM 624 C CA . GLY A 1 92 ? 7.254 -10.169 16.932 1.00 86.38 92 GLY A CA 1
ATOM 625 C C . GLY A 1 92 ? 7.130 -9.317 15.666 1.00 86.38 92 GLY A C 1
ATOM 626 O O . GLY A 1 92 ? 6.069 -8.737 15.446 1.00 86.38 92 GLY A O 1
ATOM 627 N N . GLU A 1 93 ? 8.192 -9.180 14.862 1.00 93.00 93 GLU A N 1
ATOM 628 C CA . GLU A 1 93 ? 8.080 -8.529 13.553 1.00 93.00 93 GLU A CA 1
ATOM 629 C C . GLU A 1 93 ? 7.321 -9.417 12.562 1.00 93.00 93 GLU A C 1
ATOM 631 O O . GLU A 1 93 ? 7.471 -10.639 12.540 1.00 93.00 93 GLU A O 1
ATOM 636 N N . VAL A 1 94 ? 6.522 -8.784 11.711 1.00 94.81 94 VAL A N 1
ATOM 637 C CA . VAL A 1 94 ? 5.715 -9.434 10.682 1.00 94.81 94 VAL A CA 1
ATOM 638 C C . VAL A 1 94 ? 6.164 -8.934 9.312 1.00 94.81 94 VAL A C 1
ATOM 640 O O . VAL A 1 94 ? 6.418 -7.742 9.123 1.00 94.81 94 VAL A O 1
ATOM 643 N N . ALA A 1 95 ? 6.256 -9.839 8.338 1.00 94.44 95 ALA A N 1
ATOM 644 C CA . ALA A 1 95 ? 6.557 -9.471 6.959 1.00 94.44 95 ALA A CA 1
ATOM 645 C C . ALA A 1 95 ? 5.430 -8.614 6.360 1.00 94.44 95 ALA A C 1
ATOM 647 O O . ALA A 1 95 ? 4.238 -8.917 6.506 1.00 94.44 95 ALA A O 1
ATOM 648 N N . ARG A 1 96 ? 5.819 -7.529 5.689 1.00 96.44 96 ARG A N 1
ATOM 649 C CA . ARG A 1 96 ? 4.928 -6.645 4.937 1.00 96.44 96 ARG A CA 1
ATOM 650 C C . ARG A 1 96 ? 5.678 -6.109 3.729 1.00 96.44 96 ARG A C 1
ATOM 652 O O . ARG A 1 96 ? 6.726 -5.493 3.882 1.00 96.44 96 ARG A O 1
ATOM 659 N N . HIS A 1 97 ? 5.143 -6.341 2.542 1.00 94.88 97 HIS A N 1
ATOM 660 C CA . HIS A 1 97 ? 5.809 -6.016 1.286 1.00 94.88 97 HIS A CA 1
ATOM 661 C C . HIS A 1 97 ? 5.258 -4.698 0.751 1.00 94.88 97 HIS A C 1
ATOM 663 O O . HIS A 1 97 ? 4.393 -4.687 -0.120 1.00 94.88 97 HIS A O 1
ATOM 669 N N . ASN A 1 98 ? 5.733 -3.589 1.326 1.00 97.44 98 ASN A N 1
ATOM 670 C CA . ASN A 1 98 ? 5.364 -2.209 0.981 1.00 97.44 98 ASN A CA 1
ATOM 671 C C . ASN A 1 98 ? 3.908 -1.789 1.252 1.00 97.44 98 ASN A C 1
ATOM 673 O O . ASN A 1 98 ? 3.598 -0.607 1.098 1.00 97.44 98 ASN A O 1
ATOM 677 N N . LEU A 1 99 ? 3.039 -2.707 1.685 1.00 98.25 99 LEU A N 1
ATOM 678 C CA . LEU A 1 99 ? 1.660 -2.443 2.095 1.00 98.25 99 LEU A CA 1
ATOM 679 C C . LEU A 1 99 ? 1.371 -3.056 3.467 1.00 98.25 99 LEU A C 1
ATOM 681 O O . LEU A 1 99 ? 1.805 -4.169 3.772 1.00 98.25 99 LEU A O 1
ATOM 685 N N . LEU A 1 100 ? 0.624 -2.327 4.293 1.00 98.19 100 LEU A N 1
ATOM 686 C CA . LEU A 1 100 ? 0.039 -2.818 5.540 1.00 98.19 100 LEU A CA 1
ATOM 687 C C . LEU A 1 100 ? -1.262 -2.075 5.843 1.00 98.19 100 LEU A C 1
ATOM 689 O O . LEU A 1 100 ? -1.490 -0.986 5.319 1.00 98.19 100 LEU A O 1
ATOM 693 N N . ALA A 1 101 ? -2.075 -2.634 6.733 1.00 98.06 101 ALA A N 1
ATOM 694 C CA . ALA A 1 101 ? -3.197 -1.929 7.335 1.00 98.06 101 ALA A CA 1
ATOM 695 C C . ALA A 1 101 ? -3.185 -2.103 8.857 1.00 98.06 101 ALA A C 1
ATOM 697 O O . ALA A 1 101 ? -2.651 -3.095 9.367 1.00 98.06 101 ALA A O 1
ATOM 698 N N . PHE A 1 102 ? -3.755 -1.142 9.573 1.00 97.06 102 PHE A N 1
ATOM 699 C CA . PHE A 1 102 ? -3.940 -1.197 11.019 1.00 97.06 102 PHE A CA 1
ATOM 700 C C . PHE A 1 102 ? -5.248 -0.526 11.442 1.00 97.06 102 PHE A C 1
ATOM 702 O O . PHE A 1 102 ? -5.780 0.328 10.729 1.00 97.06 102 PHE A O 1
ATOM 709 N N . ASP A 1 103 ? -5.757 -0.945 12.592 1.00 95.81 103 ASP A N 1
ATOM 710 C CA . ASP A 1 103 ? -6.939 -0.368 13.226 1.00 95.81 103 ASP A CA 1
ATOM 711 C C . ASP A 1 103 ? -6.603 1.000 13.843 1.00 95.81 103 ASP A C 1
ATOM 713 O O . ASP A 1 103 ? -5.577 1.149 14.512 1.00 95.81 103 ASP A O 1
ATOM 717 N N . LEU A 1 104 ? -7.430 2.014 13.592 1.00 93.12 104 LEU A N 1
ATOM 718 C CA . LEU A 1 104 ? -7.197 3.383 14.057 1.00 93.12 104 LEU A CA 1
ATOM 719 C C . LEU A 1 104 ? -7.451 3.575 15.553 1.00 93.12 104 LEU A C 1
ATOM 721 O O . LEU A 1 104 ? -6.836 4.461 16.149 1.00 93.12 104 LEU A O 1
ATOM 725 N N . ASP A 1 105 ? -8.325 2.768 16.150 1.00 91.25 105 ASP A N 1
ATOM 726 C CA . ASP A 1 105 ? -8.673 2.867 17.564 1.00 91.25 105 ASP A CA 1
ATOM 727 C C . ASP A 1 105 ? -7.654 2.125 18.433 1.00 91.25 105 ASP A C 1
ATOM 729 O O . ASP A 1 105 ? -7.233 2.627 19.480 1.00 91.25 105 ASP A O 1
ATOM 733 N N . THR A 1 106 ? -7.240 0.926 18.012 1.00 92.69 106 THR A N 1
ATOM 734 C CA . THR A 1 106 ? -6.348 0.064 18.802 1.00 92.69 106 THR A CA 1
ATOM 735 C C . THR A 1 106 ? -4.888 0.146 18.381 1.00 92.69 106 THR A C 1
ATOM 737 O O . THR A 1 106 ? -4.006 -0.104 19.207 1.00 92.69 106 THR A O 1
ATOM 740 N N . GLY A 1 107 ? -4.609 0.496 17.123 1.00 92.81 107 GLY A N 1
ATOM 741 C CA . GLY A 1 107 ? -3.266 0.439 16.550 1.00 92.81 107 GLY A CA 1
ATOM 742 C C . GLY A 1 107 ? -2.808 -0.961 16.147 1.00 92.81 107 GLY A C 1
ATOM 743 O O . GLY A 1 107 ? -1.630 -1.148 15.818 1.00 92.81 107 GLY A O 1
ATOM 744 N N . ASP A 1 108 ? -3.693 -1.956 16.202 1.00 94.06 108 ASP A N 1
ATOM 745 C CA . ASP A 1 108 ? -3.347 -3.336 15.881 1.00 94.06 108 ASP A CA 1
ATOM 746 C C . ASP A 1 108 ? -3.127 -3.510 14.379 1.00 94.06 108 ASP A C 1
ATOM 748 O O . ASP A 1 108 ? -3.909 -3.040 13.552 1.00 94.06 108 ASP A O 1
ATOM 752 N N . LEU A 1 109 ? -2.068 -4.238 14.009 1.00 95.62 109 LEU A N 1
ATOM 753 C CA . LEU A 1 109 ? -1.855 -4.631 12.618 1.00 95.62 109 LEU A CA 1
ATOM 754 C C . LEU A 1 109 ? -2.967 -5.573 12.161 1.00 95.62 109 LEU A C 1
ATOM 756 O O . LEU A 1 109 ? -3.204 -6.618 12.767 1.00 95.62 109 LEU A O 1
ATOM 760 N N . LEU A 1 110 ? -3.575 -5.245 11.027 1.00 96.31 110 LEU A N 1
ATOM 761 C CA . LEU A 1 110 ? -4.599 -6.072 10.410 1.00 96.31 110 LEU A CA 1
ATOM 762 C C . LEU A 1 110 ? -3.976 -7.188 9.552 1.00 96.31 110 LEU A C 1
ATOM 764 O O . LEU A 1 110 ? -2.824 -7.071 9.108 1.00 96.31 110 LEU A O 1
ATOM 768 N N . PRO A 1 111 ? -4.729 -8.273 9.275 1.00 96.38 111 PRO A N 1
ATOM 769 C CA . PRO A 1 111 ? -4.261 -9.378 8.436 1.00 96.38 111 PRO A CA 1
ATOM 770 C C . PRO A 1 111 ? -3.986 -9.005 6.975 1.00 96.38 111 PRO A C 1
ATOM 772 O O . PRO A 1 111 ? -3.266 -9.741 6.309 1.00 96.38 111 PRO A O 1
ATOM 775 N N . TRP A 1 112 ? -4.544 -7.897 6.474 1.00 97.50 112 TRP A N 1
ATOM 776 C CA . TRP A 1 112 ? -4.334 -7.444 5.098 1.00 97.50 112 TRP A CA 1
ATOM 777 C C . TRP A 1 112 ? -2.842 -7.212 4.819 1.00 97.50 112 TRP A C 1
ATOM 779 O O . TRP A 1 112 ? -2.205 -6.332 5.410 1.00 97.50 112 TRP A O 1
ATOM 789 N N . SER A 1 113 ? -2.277 -8.042 3.940 1.00 96.81 113 SER A N 1
ATOM 790 C CA . SER A 1 113 ? -0.850 -8.046 3.618 1.00 96.81 113 SER A CA 1
ATOM 791 C C . SER A 1 113 ? -0.562 -8.439 2.160 1.00 96.81 113 SER A C 1
ATOM 793 O O . SER A 1 113 ? 0.059 -9.481 1.937 1.00 96.81 113 SER A O 1
ATOM 795 N N . PRO A 1 114 ? -1.002 -7.651 1.163 1.00 97.38 114 PRO A N 1
ATOM 796 C CA . PRO A 1 114 ? -0.670 -7.937 -0.227 1.00 97.38 114 PRO A CA 1
ATOM 797 C C . PRO A 1 114 ? 0.835 -7.866 -0.486 1.00 97.38 114 PRO A C 1
ATOM 799 O O . PRO A 1 114 ? 1.563 -7.082 0.134 1.00 97.38 114 PRO A O 1
ATOM 802 N N . GLU A 1 115 ? 1.294 -8.653 -1.451 1.00 95.19 115 GLU A N 1
ATOM 803 C CA . GLU A 1 115 ? 2.692 -8.713 -1.854 1.00 95.19 115 GLU A CA 1
ATOM 804 C C . GLU A 1 115 ? 2.958 -7.858 -3.088 1.00 95.19 115 GLU A C 1
ATOM 806 O O . GLU A 1 115 ? 2.690 -8.262 -4.222 1.00 95.19 115 GLU A O 1
ATOM 811 N N . VAL A 1 116 ? 3.526 -6.673 -2.874 1.00 95.56 116 VAL A N 1
ATOM 812 C CA . VAL A 1 116 ? 3.970 -5.791 -3.955 1.00 95.56 116 VAL A CA 1
ATOM 813 C C . VAL A 1 116 ? 5.394 -6.151 -4.368 1.00 95.56 116 VAL A C 1
ATOM 815 O O . VAL A 1 116 ? 6.282 -6.274 -3.525 1.00 95.56 116 VAL A O 1
ATOM 818 N N . SER A 1 117 ? 5.630 -6.313 -5.672 1.00 93.31 117 SER A N 1
ATOM 819 C CA . SER A 1 117 ? 6.960 -6.640 -6.201 1.00 93.31 117 SER A CA 1
ATOM 820 C C . SER A 1 117 ? 7.234 -6.014 -7.569 1.00 93.31 117 SER A C 1
ATOM 822 O O . SER A 1 117 ? 6.328 -5.563 -8.276 1.00 93.31 117 SER A O 1
ATOM 824 N N . ASN A 1 118 ? 8.519 -5.971 -7.926 1.00 91.88 118 ASN A N 1
ATOM 825 C CA . ASN A 1 118 ? 9.001 -5.593 -9.248 1.00 91.88 118 ASN A CA 1
ATOM 826 C C . ASN A 1 118 ? 10.049 -6.604 -9.736 1.00 91.88 118 ASN A C 1
ATOM 828 O O . ASN A 1 118 ? 10.769 -7.217 -8.946 1.00 91.88 118 ASN A O 1
ATOM 832 N N . SER A 1 119 ? 10.161 -6.755 -11.050 1.00 86.75 119 SER A N 1
ATOM 833 C CA . SER A 1 119 ? 11.314 -7.362 -11.707 1.00 86.75 119 SER A CA 1
ATOM 834 C C . SER A 1 119 ? 12.646 -6.742 -11.248 1.00 86.75 119 SER A C 1
ATOM 836 O O . SER A 1 119 ? 12.864 -5.531 -11.308 1.00 86.75 119 SER A O 1
ATOM 838 N N . HIS A 1 120 ? 13.597 -7.586 -10.850 1.00 89.88 120 HIS A N 1
ATOM 839 C CA . HIS A 1 120 ? 14.918 -7.108 -10.451 1.00 89.88 120 HIS A CA 1
ATOM 840 C C . HIS A 1 120 ? 15.667 -6.518 -11.647 1.00 89.88 120 HIS A C 1
ATOM 842 O O . HIS A 1 120 ? 15.607 -7.032 -12.768 1.00 89.88 120 HIS A O 1
ATOM 848 N N . THR A 1 121 ? 16.409 -5.447 -11.399 1.00 85.12 121 THR A N 1
ATOM 849 C CA . THR A 1 121 ? 17.216 -4.773 -12.413 1.00 85.12 121 THR A CA 1
ATOM 850 C C . THR A 1 121 ? 18.681 -4.793 -12.012 1.00 85.12 121 THR A C 1
ATOM 852 O O . THR A 1 121 ? 19.022 -4.474 -10.875 1.00 85.12 121 THR A O 1
ATOM 855 N N . VAL A 1 122 ? 19.556 -5.114 -12.970 1.00 90.88 122 VAL A N 1
ATOM 856 C CA . VAL A 1 122 ? 21.008 -4.991 -12.800 1.00 90.88 122 VAL A CA 1
ATOM 857 C C . VAL A 1 122 ? 21.467 -3.649 -13.366 1.00 90.88 122 VAL A C 1
ATOM 859 O O . VAL A 1 122 ? 21.363 -3.417 -14.571 1.00 90.88 122 VAL A O 1
ATOM 862 N N . THR A 1 123 ? 21.943 -2.742 -12.513 1.00 88.56 123 THR A N 1
ATOM 863 C CA . THR A 1 123 ? 22.369 -1.391 -12.915 1.00 88.56 123 THR A CA 1
ATOM 864 C C . THR A 1 123 ? 23.392 -0.792 -11.949 1.00 88.56 123 THR A C 1
ATOM 866 O O . THR A 1 123 ? 23.400 -1.085 -10.754 1.00 88.56 123 THR A O 1
ATOM 869 N N . THR A 1 124 ? 24.251 0.086 -12.470 1.00 90.62 124 THR A N 1
ATOM 870 C CA . THR A 1 124 ? 25.179 0.922 -11.687 1.00 90.62 124 THR A CA 1
ATOM 871 C C . THR A 1 124 ? 24.567 2.261 -11.265 1.00 90.62 124 THR A C 1
ATOM 873 O O . THR A 1 124 ? 25.185 3.000 -10.505 1.00 90.62 124 THR A O 1
ATOM 876 N N . ALA A 1 125 ? 23.369 2.586 -11.758 1.00 88.88 125 ALA A N 1
ATOM 877 C CA . ALA A 1 125 ? 22.643 3.819 -11.463 1.00 88.88 125 ALA A CA 1
ATOM 878 C C . ALA A 1 125 ? 21.170 3.494 -11.149 1.00 88.88 125 ALA A C 1
ATOM 880 O O . ALA A 1 125 ? 20.301 3.689 -12.006 1.00 88.88 125 ALA A O 1
ATOM 881 N N . PRO A 1 126 ? 20.877 2.921 -9.969 1.00 88.56 126 PRO A N 1
ATOM 882 C CA . PRO A 1 126 ? 19.502 2.674 -9.547 1.00 88.56 126 PRO A CA 1
ATOM 883 C C . PRO A 1 126 ? 18.745 3.987 -9.311 1.00 88.56 126 PRO A C 1
ATOM 885 O O . PRO A 1 126 ? 19.339 5.027 -9.017 1.00 88.56 126 PRO A O 1
ATOM 888 N N . GLY A 1 127 ? 17.416 3.933 -9.413 1.00 85.06 127 GLY A N 1
ATOM 889 C CA . GLY A 1 127 ? 16.565 5.028 -8.952 1.00 85.06 127 GLY A CA 1
ATOM 890 C C . GLY A 1 127 ? 16.664 5.207 -7.433 1.00 85.06 127 GLY A C 1
ATOM 891 O O . GLY A 1 127 ? 16.935 4.254 -6.706 1.00 85.06 127 GLY A O 1
ATOM 892 N N . SER A 1 128 ? 16.407 6.421 -6.938 1.00 87.44 128 SER A N 1
ATOM 893 C CA . SER A 1 128 ? 16.521 6.764 -5.507 1.00 87.44 128 SER A CA 1
ATOM 894 C C . SER A 1 128 ? 15.562 6.002 -4.584 1.00 87.44 128 SER A C 1
ATOM 896 O O . SER A 1 128 ? 15.744 6.026 -3.372 1.00 87.44 128 SER A O 1
ATOM 898 N N . PHE A 1 129 ? 14.553 5.340 -5.150 1.00 89.00 129 PHE A N 1
ATOM 899 C CA . PHE A 1 129 ? 13.534 4.573 -4.428 1.00 89.00 129 PHE A CA 1
ATOM 900 C C . PHE A 1 129 ? 13.604 3.075 -4.740 1.00 89.00 129 PHE A C 1
ATOM 902 O O . PHE A 1 129 ? 12.608 2.361 -4.626 1.00 89.00 129 PHE A O 1
ATOM 909 N N . CYS A 1 130 ? 14.779 2.611 -5.171 1.00 90.38 130 CYS A N 1
ATOM 910 C CA . CYS A 1 130 ? 15.070 1.202 -5.365 1.00 90.38 130 CYS A CA 1
ATOM 911 C C . CYS A 1 130 ? 15.906 0.684 -4.193 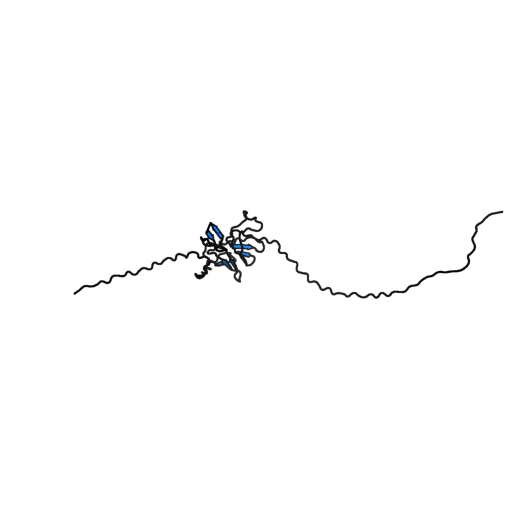1.00 90.38 130 CYS A C 1
ATOM 913 O O . CYS A 1 130 ? 16.865 1.321 -3.753 1.00 90.38 130 CYS A O 1
ATOM 915 N N . ARG A 1 131 ? 15.556 -0.501 -3.710 1.00 91.38 131 ARG A N 1
ATOM 916 C CA . ARG A 1 131 ? 16.256 -1.201 -2.638 1.00 91.38 131 ARG A CA 1
ATOM 917 C C . ARG A 1 131 ? 17.287 -2.157 -3.228 1.00 91.38 131 ARG A C 1
ATOM 919 O O . ARG A 1 131 ? 16.986 -2.889 -4.171 1.00 91.38 131 ARG A O 1
ATOM 926 N N . GLU A 1 132 ? 18.488 -2.155 -2.660 1.00 92.75 132 GLU A N 1
ATOM 927 C CA . GLU A 1 132 ? 19.551 -3.091 -3.033 1.00 92.75 132 GLU A CA 1
ATOM 928 C C . GLU A 1 132 ? 19.199 -4.508 -2.559 1.00 92.75 132 GLU A C 1
ATOM 930 O O . GLU A 1 132 ? 18.775 -4.703 -1.416 1.00 92.75 132 GLU A O 1
ATOM 935 N N . LEU A 1 133 ? 19.361 -5.493 -3.440 1.00 91.75 133 LEU A N 1
ATOM 936 C CA . LEU A 1 133 ? 19.201 -6.917 -3.131 1.00 91.75 133 LEU A CA 1
ATOM 937 C C . LEU A 1 133 ? 20.554 -7.622 -3.058 1.00 91.75 133 LEU A C 1
ATOM 939 O O . LEU A 1 133 ? 20.789 -8.448 -2.178 1.00 91.75 133 LEU A O 1
ATOM 943 N N . SER A 1 134 ? 21.438 -7.286 -3.993 1.00 93.19 134 SER A N 1
ATOM 944 C CA . SER A 1 134 ? 22.812 -7.766 -4.082 1.00 93.19 134 SER A CA 1
ATOM 945 C C . SER A 1 134 ? 23.655 -6.726 -4.838 1.00 93.19 134 SER A C 1
ATOM 947 O O . SER A 1 134 ? 23.082 -5.786 -5.396 1.00 93.19 134 SER A O 1
ATOM 949 N N . PRO A 1 135 ? 24.999 -6.840 -4.880 1.00 94.81 135 PRO A N 1
ATOM 950 C CA . PRO A 1 135 ? 25.822 -5.875 -5.599 1.00 94.81 135 PRO A CA 1
ATOM 951 C C . PRO A 1 135 ? 25.365 -5.713 -7.052 1.00 94.81 135 PRO A C 1
ATOM 953 O O . PRO A 1 135 ? 25.431 -6.654 -7.842 1.00 94.81 135 PRO A O 1
ATOM 956 N N . LEU A 1 136 ? 24.954 -4.489 -7.400 1.00 91.38 136 LEU A N 1
ATOM 957 C CA . LEU A 1 136 ? 24.392 -4.092 -8.701 1.00 91.38 136 LEU A CA 1
ATOM 958 C C . LEU A 1 136 ? 22.968 -4.587 -8.996 1.00 91.38 136 LEU A C 1
ATOM 960 O O . LEU A 1 136 ? 22.453 -4.236 -10.055 1.00 91.38 136 LEU A O 1
ATOM 964 N N . GLU A 1 137 ? 22.321 -5.341 -8.110 1.00 94.81 137 GLU A N 1
ATOM 965 C CA . GLU A 1 137 ? 20.953 -5.844 -8.272 1.00 94.81 137 GLU A CA 1
ATOM 966 C C . GLU A 1 137 ? 19.971 -5.092 -7.368 1.00 94.81 137 GLU A C 1
ATOM 968 O O . GLU A 1 137 ? 20.150 -5.003 -6.151 1.00 94.81 137 GLU A O 1
ATOM 973 N N . TRP A 1 138 ? 18.896 -4.585 -7.968 1.00 93.38 138 TRP A N 1
ATOM 974 C CA . TRP A 1 138 ? 17.952 -3.678 -7.319 1.00 93.38 138 TRP A CA 1
ATOM 975 C C . TRP A 1 138 ? 16.504 -4.091 -7.580 1.00 93.38 138 TRP A C 1
ATOM 977 O O . TRP A 1 138 ? 16.178 -4.548 -8.677 1.00 93.38 138 TRP A O 1
ATOM 987 N N . THR A 1 139 ? 15.622 -3.848 -6.609 1.00 92.69 139 THR A N 1
ATOM 988 C CA . THR A 1 139 ? 14.160 -3.881 -6.790 1.00 92.69 139 THR A CA 1
ATOM 989 C C . THR A 1 139 ? 13.567 -2.498 -6.549 1.00 92.69 139 THR A C 1
ATOM 991 O O . THR A 1 139 ? 13.971 -1.800 -5.620 1.00 92.69 139 THR A O 1
ATOM 994 N N . CYS A 1 140 ? 12.617 -2.094 -7.389 1.00 90.81 140 CYS A N 1
ATOM 995 C CA . CYS A 1 140 ? 11.896 -0.828 -7.274 1.00 90.81 140 CYS A CA 1
ATOM 996 C C . CYS A 1 140 ? 10.400 -1.153 -7.154 1.00 90.81 140 CYS A C 1
ATOM 998 O O . CYS A 1 140 ? 9.681 -1.192 -8.146 1.00 90.81 140 CYS A O 1
ATOM 1000 N N . ASP A 1 141 ? 9.951 -1.480 -5.947 1.00 94.75 141 ASP A N 1
ATOM 1001 C CA . ASP A 1 141 ? 8.591 -1.955 -5.648 1.00 94.75 141 ASP A CA 1
ATOM 1002 C C . ASP A 1 141 ? 7.813 -0.993 -4.730 1.00 94.75 141 ASP A C 1
ATOM 1004 O O . ASP A 1 141 ? 6.762 -1.343 -4.195 1.00 94.75 141 ASP A O 1
ATOM 1008 N N . THR A 1 142 ? 8.315 0.236 -4.578 1.00 95.44 142 THR A N 1
ATOM 1009 C CA . THR A 1 142 ? 7.768 1.264 -3.686 1.00 95.44 142 THR A CA 1
ATOM 1010 C C . THR A 1 142 ? 6.334 1.647 -4.056 1.00 95.44 142 THR A C 1
ATOM 1012 O O . THR A 1 142 ? 6.034 1.931 -5.219 1.00 95.44 142 THR A O 1
ATOM 1015 N N . VAL A 1 143 ? 5.459 1.721 -3.049 1.00 97.75 143 VAL A N 1
ATOM 1016 C CA . VAL A 1 143 ? 4.115 2.308 -3.161 1.00 97.75 143 VAL A CA 1
ATOM 1017 C C . VAL A 1 143 ? 4.189 3.773 -2.744 1.00 97.75 143 VAL A C 1
ATOM 1019 O O . VAL A 1 143 ? 4.556 4.083 -1.612 1.00 97.75 143 VAL A O 1
ATOM 1022 N N . PHE A 1 144 ? 3.846 4.677 -3.659 1.00 97.00 144 PHE A N 1
ATOM 1023 C CA . PHE A 1 144 ? 3.923 6.122 -3.428 1.00 97.00 144 PHE A CA 1
ATOM 1024 C C . PHE A 1 144 ? 2.593 6.739 -3.018 1.00 97.00 144 PHE A C 1
ATOM 1026 O O . PHE A 1 144 ? 2.603 7.738 -2.307 1.00 97.00 144 PHE A O 1
ATOM 1033 N N . GLN A 1 145 ? 1.470 6.173 -3.465 1.00 98.19 145 GLN A N 1
ATOM 1034 C CA . GLN A 1 145 ? 0.144 6.720 -3.192 1.00 98.19 145 GLN A CA 1
ATOM 1035 C C . GLN A 1 145 ? -0.869 5.608 -2.929 1.00 98.19 145 GLN A C 1
ATOM 1037 O O . GLN A 1 145 ? -0.913 4.610 -3.653 1.00 98.19 145 GLN A O 1
ATOM 1042 N N . LEU A 1 146 ? -1.693 5.833 -1.913 1.00 98.62 146 LEU A N 1
ATOM 1043 C CA . LEU A 1 146 ? -2.944 5.142 -1.661 1.00 98.62 146 LEU A CA 1
ATOM 1044 C C . LEU A 1 146 ? -4.077 6.163 -1.761 1.00 98.62 146 LEU A C 1
ATOM 1046 O O . LEU A 1 146 ? -3.903 7.309 -1.357 1.00 98.62 146 LEU A O 1
ATOM 1050 N N . GLU A 1 147 ? -5.200 5.765 -2.343 1.00 98.62 147 GLU A N 1
ATOM 1051 C CA . GLU A 1 147 ? -6.379 6.624 -2.480 1.00 98.62 147 GLU A CA 1
ATOM 1052 C C . GLU A 1 147 ? -7.640 5.764 -2.458 1.00 98.62 147 GLU A C 1
ATOM 1054 O O . GLU A 1 147 ? -7.718 4.765 -3.184 1.00 98.62 147 GLU A O 1
ATOM 1059 N N . SER A 1 148 ? -8.633 6.129 -1.654 1.00 98.44 148 SER A N 1
ATOM 1060 C CA . SER A 1 148 ? -9.919 5.438 -1.643 1.00 98.44 148 SER A CA 1
ATOM 1061 C C . SER A 1 148 ? -10.870 5.954 -2.728 1.00 98.44 148 SER A C 1
ATOM 1063 O O . SER A 1 148 ? -10.771 7.078 -3.222 1.00 98.44 148 SER A O 1
ATOM 1065 N N . SER A 1 149 ? -11.816 5.119 -3.163 1.00 98.25 149 SER A N 1
ATOM 1066 C CA . SER A 1 149 ? -12.952 5.615 -3.941 1.00 98.25 149 SER A CA 1
ATOM 1067 C C . SER A 1 149 ? -13.840 6.518 -3.075 1.00 98.25 149 SER A C 1
ATOM 1069 O O . SER A 1 149 ? -13.892 6.335 -1.862 1.00 98.25 149 SER A O 1
ATOM 1071 N N . PRO A 1 150 ? -14.628 7.437 -3.666 1.00 97.94 150 PRO A N 1
ATOM 1072 C CA . PRO A 1 150 ? -15.507 8.324 -2.894 1.00 97.94 150 PRO A CA 1
ATOM 1073 C C . PRO A 1 150 ? -16.529 7.609 -1.996 1.00 97.94 150 PRO A C 1
ATOM 1075 O O . PRO A 1 150 ? -17.017 8.191 -1.034 1.00 97.94 150 PRO A O 1
ATOM 1078 N N . ASP A 1 151 ? -16.884 6.367 -2.329 1.00 97.38 151 ASP A N 1
ATOM 1079 C CA . ASP A 1 151 ? -17.773 5.510 -1.538 1.00 97.38 151 ASP A CA 1
ATOM 1080 C C . ASP A 1 151 ? -17.024 4.610 -0.536 1.00 97.38 151 ASP A C 1
ATOM 1082 O O . ASP A 1 151 ? -17.648 3.805 0.150 1.00 97.38 151 ASP A O 1
ATOM 1086 N N . GLY A 1 152 ? -15.694 4.710 -0.477 1.00 97.69 152 GLY A N 1
ATOM 1087 C CA . GLY A 1 152 ? -14.820 3.913 0.376 1.00 97.69 152 GLY A CA 1
ATOM 1088 C C . GLY A 1 152 ? -14.749 2.429 0.016 1.00 97.69 152 GLY A C 1
ATOM 1089 O O . GLY A 1 152 ? -14.086 1.688 0.729 1.00 97.69 152 GLY A O 1
ATOM 1090 N N . SER A 1 153 ? -15.405 1.961 -1.053 1.00 98.00 153 SER A N 1
ATOM 1091 C CA . SER A 1 153 ? -15.479 0.530 -1.401 1.00 98.00 153 SER A CA 1
ATOM 1092 C C . SER A 1 153 ? -14.218 -0.016 -2.081 1.00 98.00 153 SER A C 1
ATOM 1094 O O . SER A 1 153 ? -14.011 -1.230 -2.159 1.00 98.00 153 SER A O 1
ATOM 1096 N N . ARG A 1 154 ? -13.367 0.874 -2.600 1.00 98.38 154 ARG A N 1
ATOM 1097 C CA . ARG A 1 154 ? -12.134 0.539 -3.312 1.00 98.38 154 ARG A CA 1
ATOM 1098 C C . ARG A 1 154 ? -10.957 1.306 -2.739 1.00 98.38 154 ARG A C 1
ATOM 1100 O O . ARG A 1 154 ? -11.087 2.478 -2.409 1.00 98.38 154 ARG A O 1
ATOM 1107 N N . LEU A 1 155 ? -9.798 0.660 -2.730 1.00 98.62 155 LEU A N 1
ATOM 1108 C CA . LEU A 1 155 ? -8.508 1.282 -2.452 1.00 98.62 155 LEU A CA 1
ATOM 1109 C C . LEU A 1 155 ? -7.617 1.145 -3.684 1.00 98.62 155 LEU A C 1
ATOM 1111 O O . LEU A 1 155 ? -7.403 0.041 -4.182 1.00 98.62 155 LEU A O 1
ATOM 1115 N N . TYR A 1 156 ? -7.092 2.254 -4.182 1.00 98.44 156 TYR A N 1
ATOM 1116 C CA . TYR A 1 156 ? -6.154 2.289 -5.295 1.00 98.44 156 TYR A CA 1
ATOM 1117 C C . TYR A 1 156 ? -4.740 2.442 -4.754 1.00 98.44 156 TYR A C 1
ATOM 1119 O O . TYR A 1 156 ? -4.482 3.330 -3.948 1.00 98.44 156 TYR A O 1
ATOM 1127 N N . ALA A 1 157 ? -3.821 1.603 -5.224 1.00 98.31 157 ALA A N 1
ATOM 1128 C CA . ALA A 1 157 ? -2.402 1.705 -4.911 1.00 98.31 157 ALA A CA 1
ATOM 1129 C C . ALA A 1 157 ? -1.618 2.053 -6.170 1.00 98.31 157 ALA A C 1
ATOM 1131 O O . ALA A 1 157 ? -1.754 1.366 -7.185 1.00 98.31 157 ALA A O 1
ATOM 1132 N N . ALA A 1 158 ? -0.787 3.092 -6.095 1.00 96.62 158 ALA A N 1
ATOM 1133 C CA . ALA A 1 158 ? 0.082 3.525 -7.179 1.00 96.62 158 ALA A CA 1
ATOM 1134 C C . ALA A 1 158 ? 1.552 3.546 -6.745 1.00 96.62 158 ALA A C 1
ATOM 1136 O O . ALA A 1 158 ? 1.887 3.980 -5.639 1.00 96.62 158 ALA A O 1
ATOM 1137 N N . GLY A 1 159 ? 2.442 3.087 -7.622 1.00 94.62 159 GLY A N 1
ATOM 1138 C CA . GLY A 1 159 ? 3.851 2.919 -7.284 1.00 94.62 159 GLY A CA 1
ATOM 1139 C C . GLY A 1 159 ? 4.726 2.475 -8.449 1.00 94.62 159 GLY A C 1
ATOM 1140 O O . GLY A 1 159 ? 4.300 2.465 -9.604 1.00 94.62 159 GLY A O 1
ATOM 1141 N N . ASP A 1 160 ? 5.951 2.075 -8.124 1.00 91.94 160 ASP A N 1
ATOM 1142 C CA . ASP A 1 160 ? 6.928 1.576 -9.098 1.00 91.94 160 ASP A CA 1
ATOM 1143 C C . ASP A 1 160 ? 6.825 0.066 -9.345 1.00 91.94 160 ASP A C 1
ATOM 1145 O O . ASP A 1 160 ? 7.578 -0.465 -10.147 1.00 91.94 160 ASP A O 1
ATOM 1149 N N . PHE A 1 161 ? 5.877 -0.637 -8.727 1.00 92.56 161 PHE A N 1
ATOM 1150 C CA . PHE A 1 161 ? 5.722 -2.087 -8.841 1.00 92.56 161 PHE A CA 1
ATOM 1151 C C . PHE A 1 161 ? 5.186 -2.572 -10.197 1.00 92.56 161 PHE A C 1
ATOM 1153 O O . PHE A 1 161 ? 4.524 -1.842 -10.943 1.00 92.56 161 PHE A O 1
ATOM 1160 N N . ASP A 1 162 ? 5.439 -3.845 -10.509 1.00 91.94 162 ASP A N 1
ATOM 1161 C CA . ASP A 1 162 ? 4.888 -4.516 -11.690 1.00 91.94 162 ASP A CA 1
ATOM 1162 C C . ASP A 1 162 ? 3.898 -5.638 -11.350 1.00 91.94 162 ASP A C 1
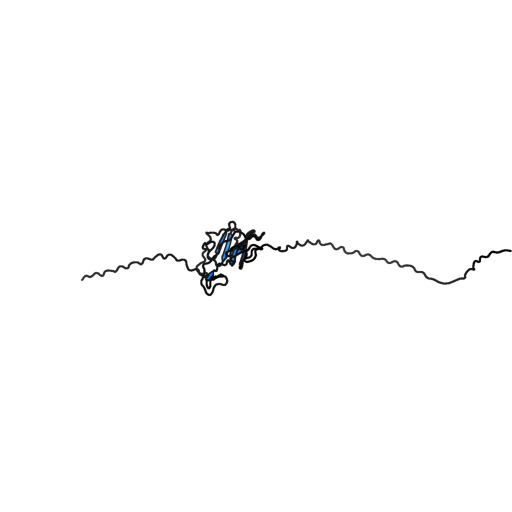ATOM 1164 O O . ASP A 1 162 ? 3.116 -6.054 -12.219 1.00 91.94 162 ASP A O 1
ATOM 1168 N N . ARG A 1 163 ? 3.886 -6.081 -10.088 1.00 93.25 163 ARG A N 1
ATOM 1169 C CA . ARG A 1 163 ? 3.025 -7.146 -9.587 1.00 93.25 163 ARG A CA 1
ATOM 1170 C C . ARG A 1 163 ? 2.461 -6.854 -8.205 1.00 93.25 163 ARG A C 1
ATOM 1172 O O . ARG A 1 163 ? 3.114 -6.233 -7.370 1.00 93.25 163 ARG A O 1
ATOM 1179 N N . VAL A 1 164 ? 1.268 -7.396 -7.979 1.00 96.56 164 VAL A N 1
ATOM 1180 C CA . VAL A 1 164 ? 0.619 -7.509 -6.669 1.00 96.56 164 VAL A CA 1
ATOM 1181 C C . VAL A 1 164 ? 0.101 -8.937 -6.529 1.00 96.56 164 VAL A C 1
ATOM 1183 O O . VAL A 1 164 ? -0.546 -9.436 -7.451 1.00 96.56 164 VAL A O 1
ATOM 1186 N N . ASP A 1 165 ? 0.435 -9.614 -5.430 1.00 95.25 165 ASP A N 1
ATOM 1187 C CA . ASP A 1 165 ? 0.063 -11.013 -5.153 1.00 95.25 165 ASP A CA 1
ATOM 1188 C C . ASP A 1 165 ? 0.418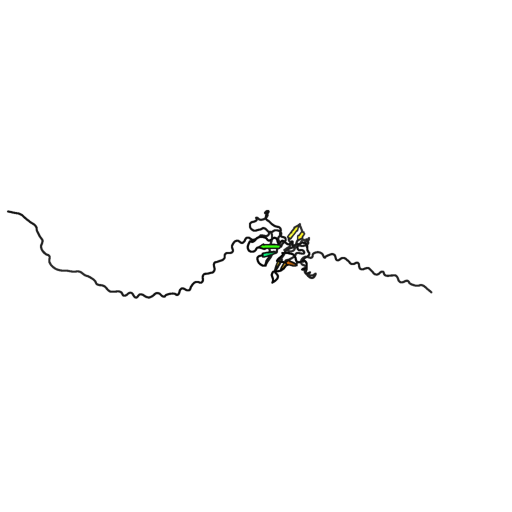 -11.958 -6.318 1.00 95.25 165 ASP A C 1
ATOM 1190 O O . ASP A 1 165 ? -0.344 -12.830 -6.740 1.00 95.25 165 ASP A O 1
ATOM 1194 N N . GLY A 1 166 ? 1.581 -11.715 -6.931 1.00 92.88 166 GLY A N 1
ATOM 1195 C CA . GLY A 1 166 ? 2.075 -12.441 -8.103 1.00 92.88 166 GLY A CA 1
ATOM 1196 C C . GLY A 1 166 ? 1.378 -12.107 -9.432 1.00 92.88 166 GLY A C 1
ATOM 1197 O O . GLY A 1 166 ? 1.894 -12.486 -10.492 1.00 92.88 166 GLY A O 1
ATOM 1198 N N . GLN A 1 167 ? 0.267 -11.367 -9.428 1.00 93.50 167 GLN A N 1
ATOM 1199 C CA . GLN A 1 167 ? -0.455 -10.939 -10.628 1.00 93.50 167 GLN A CA 1
ATOM 1200 C C . GLN A 1 167 ? 0.143 -9.669 -11.232 1.00 93.50 167 GLN A C 1
ATOM 1202 O O . GLN A 1 167 ? 0.533 -8.759 -10.511 1.00 93.50 167 GLN A O 1
ATOM 1207 N N . TRP A 1 168 ? 0.170 -9.567 -12.565 1.00 90.56 168 TRP A N 1
ATOM 1208 C CA . TRP A 1 168 ? 0.646 -8.361 -13.250 1.00 90.56 168 TRP A CA 1
ATOM 1209 C C . TRP A 1 168 ? -0.287 -7.171 -13.002 1.00 90.56 168 TRP A C 1
ATOM 1211 O O . TRP A 1 168 ? -1.436 -7.173 -13.444 1.00 90.56 168 TRP A O 1
ATOM 1221 N N . ARG A 1 169 ? 0.245 -6.142 -12.340 1.00 93.25 169 ARG A N 1
ATOM 1222 C CA . ARG A 1 169 ? -0.398 -4.857 -12.044 1.00 93.25 169 ARG A CA 1
ATOM 1223 C C . ARG A 1 169 ? 0.658 -3.776 -12.214 1.00 93.25 169 ARG A C 1
ATOM 1225 O O . ARG A 1 169 ? 1.377 -3.438 -11.284 1.00 93.25 169 ARG A O 1
ATOM 1232 N N . SER A 1 170 ? 0.831 -3.290 -13.438 1.00 89.38 170 SER A N 1
ATOM 1233 C CA . SER A 1 170 ? 1.891 -2.323 -13.721 1.00 89.38 170 SER A CA 1
ATOM 1234 C C . SER A 1 170 ? 1.536 -0.957 -13.144 1.00 89.38 170 SER A C 1
ATOM 1236 O O . SER A 1 170 ? 0.703 -0.249 -13.708 1.00 89.38 170 SER A O 1
ATOM 1238 N N . ARG A 1 171 ? 2.210 -0.585 -12.050 1.00 91.81 171 ARG A N 1
ATOM 1239 C CA . ARG A 1 171 ? 2.163 0.717 -11.361 1.00 91.81 171 ARG A CA 1
ATOM 1240 C C . ARG A 1 171 ? 0.847 1.105 -10.708 1.00 91.81 171 ARG A C 1
ATOM 1242 O O . ARG A 1 171 ? 0.819 2.105 -10.000 1.00 91.81 171 ARG A O 1
ATOM 1249 N N . LEU A 1 172 ? -0.232 0.377 -10.974 1.00 95.12 172 LEU A N 1
ATOM 1250 C CA . LEU A 1 172 ? -1.552 0.673 -10.442 1.00 95.12 172 LEU A CA 1
ATOM 1251 C C . LEU A 1 172 ? -2.303 -0.625 -10.139 1.00 95.12 172 LEU A C 1
ATOM 1253 O O . LEU A 1 172 ? -2.422 -1.500 -11.000 1.00 95.12 172 LEU A O 1
ATOM 1257 N N . ALA A 1 173 ? -2.821 -0.727 -8.921 1.00 97.25 173 ALA A N 1
ATOM 1258 C CA . ALA A 1 173 ? -3.652 -1.824 -8.444 1.00 97.25 173 ALA A CA 1
ATOM 1259 C C . ALA A 1 173 ? -4.904 -1.273 -7.753 1.00 97.25 173 ALA A C 1
ATOM 1261 O O . ALA A 1 173 ? -4.920 -0.126 -7.303 1.00 97.25 173 ALA A O 1
ATOM 1262 N N . ARG A 1 174 ? -5.954 -2.091 -7.686 1.00 98.31 174 ARG A N 1
ATOM 1263 C CA . ARG A 1 174 ? -7.200 -1.783 -6.982 1.00 98.31 174 ARG A CA 1
ATOM 1264 C C . ARG A 1 174 ? -7.536 -2.937 -6.055 1.00 98.31 174 ARG A C 1
ATOM 1266 O O . ARG A 1 174 ? -7.505 -4.079 -6.496 1.00 98.31 174 ARG A O 1
ATOM 1273 N N . PHE A 1 175 ? -7.899 -2.626 -4.823 1.00 98.56 175 PHE A N 1
ATOM 1274 C CA . PHE A 1 175 ? -8.378 -3.578 -3.833 1.00 98.56 175 PHE A CA 1
ATOM 1275 C C . PHE A 1 175 ? -9.824 -3.269 -3.464 1.00 98.56 175 PHE A C 1
ATOM 1277 O O . PHE A 1 175 ? -10.274 -2.124 -3.556 1.00 98.56 175 PHE A O 1
ATOM 1284 N N . ASP A 1 176 ? -10.552 -4.294 -3.057 1.00 98.06 176 ASP A N 1
ATOM 1285 C CA . ASP A 1 176 ? -11.826 -4.173 -2.361 1.00 98.06 176 ASP A CA 1
ATOM 1286 C C . ASP A 1 176 ? -11.569 -3.924 -0.869 1.00 98.06 176 ASP A C 1
ATOM 1288 O O . ASP A 1 176 ? -10.816 -4.665 -0.246 1.00 98.06 176 ASP A O 1
ATOM 1292 N N . THR A 1 177 ? -12.149 -2.881 -0.279 1.00 97.19 177 THR A N 1
ATOM 1293 C CA . THR A 1 177 ? -11.872 -2.527 1.130 1.00 97.19 177 THR A CA 1
ATOM 1294 C C . THR A 1 177 ? -12.628 -3.393 2.133 1.00 97.19 177 THR A C 1
ATOM 1296 O O . THR A 1 177 ? -12.227 -3.460 3.291 1.00 97.19 177 THR A O 1
ATOM 1299 N N . ALA A 1 178 ? -13.697 -4.076 1.713 1.00 96.31 178 ALA A N 1
ATOM 1300 C CA . ALA A 1 178 ? -14.460 -4.961 2.589 1.00 96.31 178 ALA A CA 1
ATOM 1301 C C . ALA A 1 178 ? -13.789 -6.332 2.736 1.00 96.31 178 ALA A C 1
ATOM 1303 O O . ALA A 1 178 ? -13.835 -6.938 3.805 1.00 96.31 178 ALA A O 1
ATOM 1304 N N . THR A 1 179 ? -13.174 -6.827 1.662 1.00 96.81 179 THR A N 1
ATOM 1305 C CA . THR A 1 179 ? -12.527 -8.151 1.624 1.00 96.81 179 THR A CA 1
ATOM 1306 C C . THR A 1 179 ? -11.002 -8.081 1.663 1.00 96.81 179 THR A C 1
ATOM 1308 O O . THR A 1 179 ? -10.347 -9.052 2.035 1.00 96.81 179 THR A O 1
ATOM 1311 N N . GLY A 1 180 ? -10.421 -6.941 1.288 1.00 96.56 180 GLY A N 1
ATOM 1312 C CA . GLY A 1 180 ? -8.982 -6.769 1.110 1.00 96.56 180 GLY A CA 1
ATOM 1313 C C . GLY A 1 180 ? -8.438 -7.373 -0.189 1.00 96.56 180 GLY A C 1
ATOM 1314 O O . GLY A 1 180 ? -7.228 -7.319 -0.416 1.00 96.56 180 GLY A O 1
ATOM 1315 N N . GLU A 1 181 ? -9.293 -7.952 -1.034 1.00 97.62 181 GLU A N 1
ATOM 1316 C CA . GLU A 1 181 ? -8.878 -8.698 -2.221 1.00 97.62 181 GLU A CA 1
ATOM 1317 C C . GLU A 1 181 ? -8.433 -7.779 -3.364 1.00 97.62 181 GLU A C 1
ATOM 1319 O O . GLU A 1 181 ? -9.031 -6.731 -3.623 1.00 97.62 181 GLU A O 1
ATOM 1324 N N . LEU A 1 182 ? -7.388 -8.202 -4.081 1.00 98.06 182 LEU A N 1
ATOM 1325 C CA . LEU A 1 182 ? -6.950 -7.577 -5.325 1.00 98.06 182 LEU A CA 1
ATOM 1326 C C . LEU A 1 182 ? -8.003 -7.787 -6.418 1.00 98.06 182 LEU A C 1
ATOM 1328 O O . LEU A 1 182 ? -8.389 -8.913 -6.722 1.00 98.06 182 LEU A O 1
ATOM 1332 N N . ASP A 1 183 ? -8.406 -6.703 -7.071 1.00 96.81 183 ASP A N 1
ATOM 1333 C CA . ASP A 1 183 ? -9.351 -6.746 -8.177 1.00 96.81 183 ASP A CA 1
ATOM 1334 C C . ASP A 1 183 ? -8.696 -7.347 -9.438 1.00 96.81 183 ASP A C 1
ATOM 1336 O O . ASP A 1 183 ? -7.778 -6.739 -10.013 1.00 96.81 183 ASP A O 1
ATOM 1340 N N . PRO A 1 184 ? -9.154 -8.522 -9.912 1.00 92.12 184 PRO A N 1
ATOM 1341 C CA . PRO A 1 184 ? -8.520 -9.200 -11.029 1.00 92.12 184 PRO A CA 1
ATOM 1342 C C . PRO A 1 184 ? -8.713 -8.458 -12.362 1.00 92.12 184 PRO A C 1
ATOM 1344 O O . PRO A 1 184 ? -7.839 -8.532 -13.234 1.00 92.12 184 PRO A O 1
ATOM 1347 N N . ASP A 1 185 ? -9.793 -7.695 -12.513 1.00 92.44 185 ASP A N 1
ATOM 1348 C CA . ASP A 1 185 ? -10.209 -7.077 -13.774 1.00 92.44 185 ASP A CA 1
ATOM 1349 C C . ASP A 1 185 ? -9.657 -5.654 -13.946 1.00 92.44 185 ASP A C 1
ATOM 1351 O O . ASP A 1 185 ? -9.612 -5.110 -15.054 1.00 92.44 185 ASP A O 1
ATOM 1355 N N . PHE A 1 186 ? -9.162 -5.042 -12.870 1.00 94.50 186 PHE A N 1
ATOM 1356 C CA . PHE A 1 186 ? -8.532 -3.727 -12.917 1.00 94.50 186 PHE A CA 1
ATOM 1357 C C . PHE A 1 186 ? -7.058 -3.797 -13.349 1.00 94.50 186 PHE A C 1
ATOM 1359 O O . PHE A 1 186 ? -6.142 -3.809 -12.525 1.00 94.50 186 PHE A O 1
ATOM 1366 N N . ALA A 1 187 ? -6.808 -3.863 -14.658 1.00 89.25 187 ALA A N 1
ATOM 1367 C CA . ALA A 1 187 ? -5.461 -3.928 -15.243 1.00 89.25 187 ALA A CA 1
ATOM 1368 C C . ALA A 1 187 ? -5.218 -2.829 -16.297 1.00 89.25 187 ALA A C 1
ATOM 1370 O O . ALA A 1 187 ? -5.013 -3.138 -17.476 1.00 89.25 187 ALA A O 1
ATOM 1371 N N . PRO A 1 188 ? -5.263 -1.536 -15.928 1.00 86.38 188 PRO A N 1
ATOM 1372 C CA . PRO A 1 188 ? -4.969 -0.477 -16.881 1.00 86.38 188 PRO A CA 1
ATOM 1373 C C . PRO A 1 188 ? -3.521 -0.593 -17.370 1.00 86.38 188 PRO A C 1
ATOM 1375 O O . PRO A 1 188 ? -2.578 -0.641 -16.583 1.00 86.38 188 PRO A O 1
ATOM 1378 N N . ALA A 1 189 ? -3.344 -0.625 -18.690 1.00 74.25 189 ALA A N 1
ATOM 1379 C CA . ALA A 1 189 ? -2.030 -0.624 -19.311 1.00 74.25 189 ALA A CA 1
ATOM 1380 C C . ALA A 1 189 ? -1.648 0.823 -19.658 1.00 74.25 189 ALA A C 1
ATOM 1382 O O . ALA A 1 189 ? -2.241 1.393 -20.582 1.00 74.25 189 ALA A O 1
ATOM 1383 N N . PRO A 1 190 ? -0.677 1.446 -18.965 1.00 62.72 190 PRO A N 1
ATOM 1384 C CA . PRO A 1 190 ? -0.159 2.724 -19.425 1.00 62.72 190 PRO A CA 1
ATOM 1385 C C . PRO A 1 190 ? 0.431 2.544 -20.836 1.00 62.72 190 PRO A C 1
ATOM 1387 O O . PRO A 1 190 ? 1.077 1.524 -21.106 1.00 62.72 190 PRO A O 1
ATOM 1390 N N . PRO A 1 191 ? 0.225 3.501 -21.760 1.00 58.22 191 PRO A N 1
ATOM 1391 C CA . PRO A 1 191 ? 0.804 3.416 -23.093 1.00 58.22 191 PRO A CA 1
ATOM 1392 C C . PRO A 1 191 ? 2.328 3.291 -22.993 1.00 58.22 191 PRO A C 1
ATOM 1394 O O . PRO A 1 191 ? 2.960 3.877 -22.108 1.00 58.22 191 PRO A O 1
ATOM 1397 N N . ALA A 1 192 ? 2.913 2.510 -23.906 1.00 51.75 192 ALA A N 1
ATOM 1398 C CA . ALA A 1 192 ? 4.343 2.220 -23.969 1.00 51.75 192 ALA A CA 1
ATOM 1399 C C . ALA A 1 192 ? 5.155 3.507 -24.220 1.00 51.75 192 ALA A C 1
ATOM 1401 O O . ALA A 1 192 ? 5.501 3.834 -25.350 1.00 51.75 192 ALA A O 1
ATOM 1402 N N . GLY A 1 193 ? 5.417 4.277 -23.166 1.00 46.06 193 GLY A N 1
ATOM 1403 C CA . GLY A 1 193 ? 6.024 5.604 -23.280 1.00 46.06 193 GLY A CA 1
ATOM 1404 C C . GLY A 1 193 ? 6.410 6.249 -21.952 1.00 46.06 193 GLY A C 1
ATOM 1405 O O . GLY A 1 193 ? 7.382 6.998 -21.920 1.00 46.06 193 GLY A O 1
ATOM 1406 N N . TYR A 1 194 ? 5.751 5.908 -20.838 1.00 48.75 194 TYR A N 1
ATOM 1407 C CA . TYR A 1 194 ? 6.249 6.287 -19.512 1.00 48.75 194 TYR A CA 1
ATOM 1408 C C . TYR A 1 194 ? 7.447 5.409 -19.146 1.00 48.75 194 TYR A C 1
ATOM 1410 O O . TYR A 1 194 ? 7.301 4.349 -18.535 1.00 48.75 194 TYR A O 1
ATOM 1418 N N . ALA A 1 195 ? 8.634 5.833 -19.564 1.00 47.41 195 ALA A N 1
ATOM 1419 C CA . ALA A 1 195 ? 9.907 5.245 -19.181 1.00 47.41 195 ALA A CA 1
ATOM 1420 C C . ALA A 1 195 ? 10.290 5.670 -17.750 1.00 47.41 195 ALA A C 1
ATOM 1422 O O . ALA A 1 195 ? 11.170 6.498 -17.556 1.00 47.41 195 ALA A O 1
ATOM 1423 N N . GLY A 1 196 ? 9.621 5.088 -16.756 1.00 45.12 196 GLY A N 1
ATOM 1424 C CA . GLY A 1 196 ? 10.217 4.802 -15.450 1.00 45.12 196 GLY A CA 1
ATOM 1425 C C . GLY A 1 196 ? 10.480 3.299 -15.411 1.00 45.12 196 GLY A C 1
ATOM 1426 O O . GLY A 1 196 ? 9.528 2.538 -15.538 1.00 45.12 196 GLY A O 1
ATOM 1427 N N . CYS A 1 197 ? 11.754 2.899 -15.395 1.00 40.97 197 CYS A N 1
ATOM 1428 C CA . CYS A 1 197 ? 12.268 1.519 -15.384 1.00 40.97 197 CYS A CA 1
ATOM 1429 C C . CYS A 1 197 ? 11.523 0.512 -16.292 1.00 40.97 197 CYS A C 1
ATOM 1431 O O . CYS A 1 197 ? 10.505 -0.076 -15.942 1.00 40.97 197 CYS A O 1
ATOM 1433 N N . ARG A 1 198 ? 12.049 0.299 -17.506 1.00 40.59 198 ARG A N 1
ATOM 1434 C CA . ARG A 1 198 ? 11.551 -0.732 -18.429 1.00 40.59 198 ARG A CA 1
ATOM 1435 C C . ARG A 1 198 ? 11.808 -2.133 -17.858 1.00 40.59 198 ARG A C 1
ATOM 1437 O O . ARG A 1 198 ? 12.961 -2.548 -17.819 1.00 40.59 198 ARG A O 1
ATOM 1444 N N . SER A 1 199 ? 10.755 -2.901 -17.587 1.00 42.84 199 SER A N 1
ATOM 1445 C CA . SER A 1 199 ? 10.829 -4.366 -17.662 1.00 42.84 199 SER A CA 1
ATOM 1446 C C . SER A 1 199 ? 11.004 -4.781 -19.136 1.00 42.84 199 SER A C 1
ATOM 1448 O O . SER A 1 199 ? 10.417 -4.146 -20.025 1.00 42.84 199 SER A O 1
ATOM 1450 N N . PRO A 1 200 ? 11.819 -5.805 -19.454 1.00 44.50 200 PRO A N 1
ATOM 1451 C CA . PRO A 1 200 ? 11.983 -6.270 -20.825 1.00 44.50 200 PRO A CA 1
ATOM 1452 C C . PRO A 1 200 ? 10.645 -6.770 -21.380 1.00 44.50 200 PRO A C 1
ATOM 1454 O O . PRO A 1 200 ? 9.869 -7.441 -20.702 1.00 44.50 200 PRO A O 1
ATOM 1457 N N . ALA A 1 201 ? 10.373 -6.391 -22.629 1.00 42.22 201 ALA A N 1
ATOM 1458 C CA . ALA A 1 201 ? 9.127 -6.680 -23.318 1.00 42.22 201 ALA A CA 1
ATOM 1459 C C . ALA A 1 201 ? 8.783 -8.179 -23.280 1.00 42.22 201 ALA A C 1
ATOM 1461 O O . ALA A 1 201 ? 9.626 -9.036 -23.545 1.00 42.22 201 ALA A O 1
ATOM 1462 N N . ARG A 1 202 ? 7.506 -8.472 -23.010 1.00 52.06 202 ARG A N 1
ATOM 1463 C CA . ARG A 1 202 ? 6.880 -9.784 -23.210 1.00 52.06 202 ARG A CA 1
ATOM 1464 C C . ARG A 1 202 ? 7.293 -10.336 -24.586 1.00 52.06 202 ARG A C 1
ATOM 1466 O O . ARG A 1 202 ? 7.120 -9.609 -25.568 1.00 52.06 202 ARG A O 1
ATOM 1473 N N . PRO A 1 203 ? 7.795 -11.580 -24.713 1.00 38.34 203 PRO A N 1
ATOM 1474 C CA . PRO A 1 203 ? 8.038 -12.153 -26.027 1.00 38.34 203 PRO A CA 1
ATOM 1475 C C . PRO A 1 203 ? 6.693 -12.277 -26.743 1.00 38.34 203 PRO A C 1
ATOM 1477 O O . PRO A 1 203 ? 5.830 -13.065 -26.354 1.00 38.34 203 PRO A O 1
ATOM 1480 N N . SER A 1 204 ? 6.488 -11.455 -27.771 1.00 51.22 204 SER A N 1
ATOM 1481 C CA . SER A 1 204 ? 5.419 -11.690 -28.724 1.00 51.22 204 SER A CA 1
ATOM 1482 C C . SER A 1 204 ? 5.783 -12.959 -29.484 1.00 51.22 204 SER A C 1
ATOM 1484 O O . SER A 1 204 ? 6.851 -13.079 -30.085 1.00 51.22 204 SER A O 1
ATOM 1486 N N . THR A 1 205 ? 4.904 -13.951 -29.419 1.00 42.81 205 THR A N 1
ATOM 1487 C CA . THR A 1 205 ? 4.942 -15.110 -30.304 1.00 42.81 205 THR A CA 1
ATOM 1488 C C . THR A 1 205 ? 5.001 -14.611 -31.745 1.00 42.81 205 THR A C 1
ATOM 1490 O O . THR A 1 205 ? 4.031 -14.050 -32.257 1.00 42.81 205 THR A O 1
ATOM 1493 N N . SER A 1 206 ? 6.161 -14.776 -32.381 1.00 42.31 206 SER A N 1
ATOM 1494 C CA . SER A 1 206 ? 6.362 -14.499 -33.798 1.00 42.31 206 SER A CA 1
ATOM 1495 C C . SER A 1 206 ? 5.492 -15.457 -34.607 1.00 42.31 206 SER A C 1
ATOM 1497 O O . SER A 1 206 ? 5.797 -16.643 -34.727 1.00 42.31 206 SER A O 1
ATOM 1499 N N . ALA A 1 207 ? 4.383 -14.954 -35.148 1.00 43.84 207 ALA A N 1
ATOM 1500 C CA . ALA A 1 207 ? 3.705 -15.618 -36.247 1.00 43.84 207 ALA A CA 1
ATOM 1501 C C . ALA A 1 207 ? 4.626 -15.518 -37.470 1.00 43.84 207 ALA A C 1
ATOM 1503 O O . ALA A 1 207 ? 4.803 -14.443 -38.049 1.00 43.84 207 ALA A O 1
ATOM 1504 N N . ALA A 1 208 ? 5.250 -16.641 -37.823 1.00 40.25 208 ALA A N 1
ATOM 1505 C CA . ALA A 1 208 ? 6.077 -16.779 -39.008 1.00 40.25 208 ALA A CA 1
ATOM 1506 C C . ALA A 1 208 ? 5.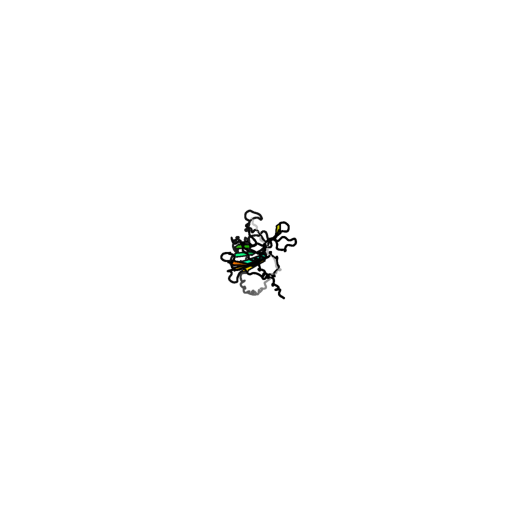294 -16.325 -40.250 1.00 40.25 208 ALA A C 1
ATOM 1508 O O . ALA A 1 208 ? 4.305 -16.940 -40.648 1.00 40.25 208 ALA A O 1
ATOM 1509 N N . ARG A 1 209 ? 5.743 -15.231 -40.871 1.00 38.31 209 ARG A N 1
ATOM 1510 C CA . ARG A 1 209 ? 5.282 -14.817 -42.194 1.00 38.31 209 ARG A CA 1
ATOM 1511 C C . ARG A 1 209 ? 5.934 -15.750 -43.214 1.00 38.31 209 ARG A C 1
ATOM 1513 O O . ARG A 1 209 ? 7.135 -15.658 -43.450 1.00 38.31 209 ARG A O 1
ATOM 1520 N N . SER A 1 210 ? 5.149 -16.657 -43.783 1.00 43.44 210 SER A N 1
ATOM 1521 C CA . SER A 1 210 ? 5.544 -17.476 -44.926 1.00 43.44 210 SER A CA 1
ATOM 1522 C C . SER A 1 210 ? 5.936 -16.576 -46.102 1.00 43.44 210 SER A C 1
ATOM 1524 O O . SER A 1 210 ? 5.200 -15.676 -46.508 1.00 43.44 210 SER A O 1
ATOM 1526 N N . THR A 1 211 ? 7.136 -16.788 -46.630 1.00 45.53 211 THR A N 1
ATOM 1527 C CA . THR A 1 211 ? 7.610 -16.171 -47.869 1.00 45.53 211 THR A CA 1
ATOM 1528 C C . THR A 1 211 ? 6.890 -16.803 -49.068 1.00 45.53 211 THR A C 1
ATOM 1530 O O . THR A 1 211 ? 6.741 -18.026 -49.108 1.00 45.53 211 THR A O 1
ATOM 1533 N N . PRO A 1 212 ? 6.447 -16.029 -50.077 1.00 43.50 212 PRO A N 1
ATOM 1534 C CA . PRO A 1 212 ? 5.965 -16.611 -51.321 1.00 43.50 212 PRO A CA 1
ATOM 1535 C C . PRO A 1 212 ? 7.158 -17.121 -52.139 1.00 43.50 212 PRO A C 1
ATOM 1537 O O . PRO A 1 212 ? 8.116 -16.391 -52.388 1.00 43.50 212 PRO A O 1
ATOM 1540 N N . SER A 1 213 ? 7.084 -18.383 -52.555 1.00 47.59 213 SER A N 1
ATOM 1541 C CA . SER A 1 213 ? 8.013 -19.017 -53.491 1.00 47.59 213 SER A CA 1
ATOM 1542 C C . SER A 1 213 ? 7.914 -18.356 -54.873 1.00 47.59 213 SER A C 1
ATOM 1544 O O . SER A 1 213 ? 6.861 -18.378 -55.510 1.00 47.59 213 SER A O 1
ATOM 1546 N N . THR A 1 214 ? 9.013 -17.767 -55.345 1.00 43.69 214 THR A N 1
ATOM 1547 C CA . THR A 1 214 ? 9.156 -17.294 -56.727 1.00 43.69 214 THR A CA 1
ATOM 1548 C C . THR A 1 214 ? 9.447 -18.488 -57.637 1.00 43.69 214 THR A C 1
ATOM 1550 O O . THR A 1 214 ? 10.542 -19.046 -57.604 1.00 43.69 214 THR A O 1
ATOM 1553 N N . ALA A 1 215 ? 8.477 -18.874 -58.467 1.00 55.59 215 ALA A N 1
ATOM 1554 C CA . ALA A 1 215 ? 8.674 -19.837 -59.549 1.00 55.59 215 ALA A CA 1
ATOM 1555 C C . ALA A 1 215 ? 9.470 -19.203 -60.715 1.00 55.59 215 ALA A C 1
ATOM 1557 O O . ALA A 1 215 ? 9.190 -18.057 -61.083 1.00 55.59 215 ALA A O 1
ATOM 1558 N N . PRO A 1 216 ? 10.425 -19.910 -61.349 1.00 52.81 216 PRO A N 1
ATOM 1559 C CA . PRO A 1 216 ? 11.108 -19.398 -62.532 1.00 52.81 216 PRO A CA 1
ATOM 1560 C C . PRO A 1 216 ? 10.219 -19.523 -63.780 1.00 52.81 216 PRO A C 1
ATOM 1562 O O . PRO A 1 216 ? 9.650 -20.578 -64.064 1.00 52.81 216 PRO A O 1
ATOM 1565 N N . ARG A 1 217 ? 10.113 -18.429 -64.547 1.00 47.09 217 ARG A N 1
ATOM 1566 C CA . ARG A 1 217 ? 9.484 -18.409 -65.875 1.00 47.09 217 ARG A CA 1
ATOM 1567 C C . ARG A 1 217 ? 10.359 -19.183 -66.865 1.00 47.09 217 ARG A C 1
ATOM 1569 O O . ARG A 1 217 ? 11.552 -18.919 -66.971 1.00 47.09 217 ARG A O 1
ATOM 1576 N N . GLY A 1 218 ? 9.752 -20.137 -67.568 1.00 41.91 218 GLY A N 1
ATOM 1577 C CA . GLY A 1 218 ? 10.383 -20.888 -68.648 1.00 41.91 218 GLY A CA 1
ATOM 1578 C C . GLY A 1 218 ? 10.511 -20.050 -69.921 1.00 41.91 218 GLY A C 1
ATOM 1579 O O . GLY A 1 218 ? 9.560 -19.389 -70.336 1.00 41.91 218 GLY A O 1
ATOM 1580 N N . ASN A 1 219 ? 11.679 -20.119 -70.557 1.00 50.09 219 ASN A N 1
ATOM 1581 C CA . ASN A 1 219 ? 11.950 -19.470 -71.835 1.00 50.09 219 ASN A CA 1
ATOM 1582 C C . ASN A 1 219 ? 11.842 -20.537 -72.931 1.00 50.09 219 ASN A C 1
ATOM 1584 O O . ASN A 1 219 ? 12.701 -21.413 -73.047 1.00 50.09 219 ASN A O 1
ATOM 1588 N N . GLY A 1 220 ? 10.752 -20.490 -73.697 1.00 48.12 220 GLY A N 1
ATOM 1589 C CA . GLY A 1 220 ? 10.520 -21.359 -74.845 1.00 48.12 220 GLY A CA 1
ATOM 1590 C C . GLY A 1 220 ? 11.443 -21.018 -76.017 1.00 48.12 220 GLY A C 1
ATOM 1591 O O . GLY A 1 220 ? 11.509 -19.875 -76.458 1.00 48.12 220 GLY A O 1
ATOM 1592 N N . TRP A 1 221 ? 12.124 -22.038 -76.533 1.00 37.78 221 TRP A N 1
ATOM 1593 C CA . TRP A 1 221 ? 12.809 -22.051 -77.825 1.00 37.78 221 TRP A CA 1
ATOM 1594 C C . TRP A 1 221 ? 11.869 -22.599 -78.904 1.00 37.78 221 TRP A C 1
ATOM 1596 O O . TRP A 1 221 ? 11.393 -23.710 -78.695 1.00 37.78 221 TRP A O 1
ATOM 1606 N N . ARG A 1 222 ? 11.693 -21.906 -80.045 1.00 47.69 222 ARG A N 1
ATOM 1607 C CA . ARG A 1 222 ? 11.619 -22.398 -81.458 1.00 47.69 222 ARG A CA 1
ATOM 1608 C C . ARG A 1 222 ? 11.708 -21.158 -82.379 1.00 47.69 222 ARG A C 1
ATOM 1610 O O . ARG A 1 222 ? 11.039 -20.176 -82.090 1.00 47.69 222 ARG A O 1
ATOM 1617 N N . ARG A 1 223 ? 12.787 -21.035 -83.167 1.00 46.94 223 ARG A N 1
ATOM 1618 C CA . ARG A 1 223 ? 12.874 -21.218 -84.638 1.00 46.94 223 ARG A CA 1
ATOM 1619 C C . ARG A 1 223 ? 11.870 -20.403 -85.438 1.00 46.94 223 ARG A C 1
ATOM 1621 O O . ARG A 1 223 ? 10.673 -20.731 -85.335 1.00 46.94 223 ARG A O 1
#

InterPro domains:
  IPR011047 Quinoprotein alcohol dehydrogenase-like superfamily [SSF50998] (25-183)
  IPR013431 Delta-60 repeat [PF17164] (154-186)

Foldseek 3Di:
DDDDDDDDDDDDDDDDDDDDDDDDDDDDDDDDDDDDDDDPDDPDPDDDDPDDAWAKDFPDDWQEWDDQPQKIKTFWQGFWIATGPDDPPDPRIDTAARIWMAGNRRNHTDPQHKHFWADKDQAPDDDPQWDDPDVRITTFRGWNYWDADPVRQKIKTAGCTQDINNDGAHRIWMAGPVVSDTDNPPRDDDPPPPPPDDDPDDDDDDPDDDDDDDDDDDDDDDD

Organism: Actinopolyspora mzabensis (NCBI:txid995066)

Radius of gyration: 49.68 Å; chains: 1; bounding box: 49×102×220 Å

Sequence (223 aa):
MGQAHIRHGHRAVVSTLVVALAVLVGLAVSSPAPAFAATSVESAPSPVTAGVMPTPQTNGTIFTVEIVGDTAYAGGMFTTARPAGVAPGGAGEVARHNLLAFDLDTGDLLPWSPEVSNSHTVTTAPGSFCRELSPLEWTCDTVFQLESSPDGSRLYAAGDFDRVDGQWRSRLARFDTATGELDPDFAPAPPAGYAGCRSPARPSTSAARSTPSTAPRGNGWRR

pLDDT: mean 76.89, std 22.64, range [36.0, 98.62]